Protein AF-A0A7X7V023-F1 (afdb_monomer)

Radius of gyration: 26.16 Å; Cα contacts (8 Å, |Δi|>4): 302; chains: 1; bounding box: 68×62×58 Å

Nearest PDB structures (foldseek):
  2jiq-assembly1_A  TM=9.765E-01  e=1.686E-24  Desulfovibrio desulfuricans
  2jip-assembly1_A  TM=9.751E-01  e=2.202E-23  Desulfovibrio desulfuricans
  2nya-assembly2_F  TM=9.799E-01  e=3.326E-21  Escherichia coli K-12
  7bkb-assembly1_D  TM=9.538E-01  e=4.114E-17  Methanospirillum hungatei JF-1
  7qv7-assembly1_S  TM=9.489E-01  e=1.617E-15  Thermoanaerobacter kivui

pLDDT: mean 91.08, std 13.14, range [42.41, 98.5]

Mean predicted aligned error: 8.9 Å

Solvent-accessible surface area (backbone atoms only — not comparable to full-atom values): 15138 Å² total; per-residue (Å²): 133,86,81,49,75,68,56,52,52,52,51,52,53,52,44,54,55,30,55,76,71,76,41,80,58,88,80,61,66,64,90,73,45,71,72,79,60,83,70,54,50,74,42,83,48,65,48,91,74,57,92,80,58,37,33,25,29,45,25,33,37,91,93,35,77,67,42,56,46,38,25,60,86,27,88,82,33,56,30,54,68,47,76,70,55,63,47,51,56,56,67,82,69,42,92,86,62,86,87,68,50,67,46,77,55,97,91,39,81,41,81,49,52,68,68,57,53,51,51,52,52,52,51,52,51,51,54,43,33,75,74,61,36,42,75,72,48,72,46,79,51,52,81,82,55,54,72,67,57,53,50,51,51,45,46,47,38,48,67,68,58,60,19,80,50,64,52,37,59,43,63,83,67,47,44,67,55,45,52,50,29,36,74,73,70,72,43,67,77,80,95,73,58,81,69,51,61,81,71,55,55,66,44,82,44,70,69,64,51,34,48,78,72,35,40,64,60,35,48,52,52,52,50,42,39,70,77,34,76,83,39,44,28,37,34,38,32,71,64,93,50,80,45,55,83,73,45,78,42,78,47,68,49,133

Structure (mmCIF, N/CA/C/O backbone):
data_AF-A0A7X7V023-F1
#
_entry.id   AF-A0A7X7V023-F1
#
loop_
_atom_site.group_PDB
_atom_site.id
_atom_site.type_symbol
_atom_site.label_atom_id
_atom_site.label_alt_id
_atom_site.label_comp_id
_atom_site.label_asym_id
_atom_site.label_entity_id
_atom_site.label_seq_id
_atom_site.pdbx_PDB_ins_code
_atom_site.Cartn_x
_atom_site.Cartn_y
_atom_site.Cartn_z
_atom_site.occupancy
_atom_site.B_iso_or_equiv
_atom_site.auth_seq_id
_atom_site.auth_comp_id
_atom_site.auth_asym_id
_atom_site.auth_atom_id
_atom_site.pdbx_PDB_model_num
ATOM 1 N N . MET A 1 1 ? 30.221 29.868 7.051 1.00 45.72 1 MET A N 1
ATOM 2 C CA . MET A 1 1 ? 30.694 31.024 6.256 1.00 45.72 1 MET A CA 1
ATOM 3 C C . MET A 1 1 ? 29.694 31.267 5.140 1.00 45.72 1 MET A C 1
ATOM 5 O O . MET A 1 1 ? 29.391 30.325 4.418 1.00 45.72 1 MET A O 1
ATOM 9 N N . SER A 1 2 ? 29.119 32.465 5.033 1.00 49.47 2 SER A N 1
ATOM 10 C CA . SER A 1 2 ? 28.199 32.799 3.938 1.00 49.47 2 SER A CA 1
ATOM 11 C C . SER A 1 2 ? 28.990 33.026 2.648 1.00 49.47 2 SER A C 1
ATOM 13 O O . SER A 1 2 ? 29.832 33.919 2.600 1.00 49.47 2 SER A O 1
ATOM 15 N N . LEU A 1 3 ? 28.724 32.231 1.612 1.00 70.38 3 LEU A N 1
ATOM 16 C CA . LEU A 1 3 ? 29.272 32.450 0.272 1.00 70.38 3 LEU A CA 1
ATOM 17 C C . LEU A 1 3 ? 28.721 33.758 -0.305 1.00 70.38 3 LEU A C 1
ATOM 19 O O . LEU A 1 3 ? 27.504 33.943 -0.364 1.00 70.38 3 LEU A O 1
ATOM 23 N N . SER A 1 4 ? 29.599 34.666 -0.739 1.00 81.56 4 SER A N 1
ATOM 24 C CA . SER A 1 4 ? 29.153 35.867 -1.444 1.00 81.56 4 SER A CA 1
ATOM 25 C C . SER A 1 4 ? 28.711 35.511 -2.871 1.00 81.56 4 SER A C 1
ATOM 27 O O . SER A 1 4 ? 29.188 34.545 -3.472 1.00 81.56 4 SER A O 1
ATOM 29 N N . ARG A 1 5 ? 27.824 36.321 -3.467 1.00 74.69 5 ARG A N 1
ATOM 30 C CA . ARG A 1 5 ? 27.418 36.161 -4.880 1.00 74.69 5 ARG A CA 1
ATOM 31 C C . ARG A 1 5 ? 28.622 36.159 -5.831 1.00 74.69 5 ARG A C 1
ATOM 33 O O . ARG A 1 5 ? 28.612 35.462 -6.840 1.00 74.69 5 ARG A O 1
ATOM 40 N N . ARG A 1 6 ? 29.671 36.913 -5.492 1.00 77.00 6 ARG A N 1
ATOM 41 C CA . ARG A 1 6 ? 30.909 36.996 -6.274 1.00 77.00 6 ARG A CA 1
ATOM 42 C C . ARG A 1 6 ? 31.702 35.691 -6.220 1.00 77.00 6 ARG A C 1
ATOM 44 O O . ARG A 1 6 ? 32.227 35.268 -7.246 1.00 77.00 6 ARG A O 1
ATOM 51 N N . ASP A 1 7 ? 31.746 35.042 -5.061 1.00 74.12 7 ASP A N 1
ATOM 52 C CA . ASP A 1 7 ? 32.435 33.758 -4.890 1.00 74.12 7 ASP A CA 1
ATOM 53 C C . ASP A 1 7 ? 31.700 32.638 -5.631 1.00 74.12 7 ASP A C 1
ATOM 55 O O . ASP A 1 7 ? 32.330 31.822 -6.300 1.00 74.12 7 ASP A O 1
ATOM 59 N N . PHE A 1 8 ? 30.362 32.662 -5.607 1.00 73.56 8 PHE A N 1
ATOM 60 C CA . PHE A 1 8 ? 29.527 31.726 -6.362 1.00 73.56 8 PHE A CA 1
ATOM 61 C C . PHE A 1 8 ? 29.739 31.840 -7.879 1.00 73.56 8 PHE A C 1
ATOM 63 O O . PHE A 1 8 ? 29.912 30.828 -8.560 1.00 73.56 8 PHE A O 1
ATOM 70 N N . LEU A 1 9 ? 29.761 33.065 -8.416 1.00 77.56 9 LEU A N 1
ATOM 71 C CA . LEU A 1 9 ? 29.971 33.293 -9.849 1.00 77.56 9 LEU A CA 1
ATOM 72 C C . LEU A 1 9 ? 31.374 32.865 -10.295 1.00 77.56 9 LEU A C 1
ATOM 74 O O . LEU A 1 9 ? 31.511 32.207 -11.325 1.00 77.56 9 LEU A O 1
ATOM 78 N N . LYS A 1 10 ? 32.407 33.162 -9.496 1.00 73.19 10 LYS A N 1
ATOM 79 C CA . LYS A 1 10 ? 33.780 32.709 -9.766 1.00 73.19 10 LYS A CA 1
ATOM 80 C C . LYS A 1 10 ? 33.887 31.184 -9.756 1.00 73.19 10 LYS A C 1
ATOM 82 O O . LYS A 1 10 ? 34.451 30.614 -10.684 1.00 73.19 10 LYS A O 1
ATOM 87 N N . ALA A 1 11 ? 33.313 30.528 -8.747 1.00 68.88 11 ALA A N 1
ATOM 88 C CA . ALA A 1 11 ? 33.326 29.071 -8.631 1.00 68.88 11 ALA A CA 1
ATOM 89 C C . ALA A 1 11 ? 32.561 28.389 -9.778 1.00 68.88 11 ALA A C 1
ATOM 91 O O . ALA A 1 11 ? 33.018 27.377 -10.310 1.00 68.88 11 ALA A O 1
ATOM 92 N N . SER A 1 12 ? 31.435 28.969 -10.203 1.00 71.94 12 SER A N 1
ATOM 93 C CA . SER A 1 12 ? 30.640 28.465 -11.330 1.00 71.94 12 SER A CA 1
ATOM 94 C C . SER A 1 12 ? 31.395 28.583 -12.657 1.00 71.94 12 SER A C 1
ATOM 96 O O . SER A 1 12 ? 31.433 27.622 -13.422 1.00 71.94 12 SER A O 1
ATOM 98 N N . ALA A 1 13 ? 32.056 29.719 -12.903 1.00 76.19 13 ALA A N 1
ATOM 99 C CA . ALA A 1 13 ? 32.862 29.929 -14.105 1.00 76.19 13 ALA A CA 1
ATOM 100 C C . ALA A 1 13 ? 34.077 28.984 -14.166 1.00 76.19 13 ALA A C 1
ATOM 102 O O . ALA A 1 13 ? 34.325 28.363 -15.198 1.00 76.19 13 ALA A O 1
ATOM 103 N N . LEU A 1 14 ? 34.787 28.811 -13.045 1.00 70.81 14 LEU A N 1
ATOM 104 C CA . LEU A 1 14 ? 35.905 27.866 -12.921 1.00 70.81 14 LEU A CA 1
ATOM 105 C C . LEU A 1 14 ? 35.467 26.415 -13.148 1.00 70.81 14 LEU A C 1
ATOM 107 O O . LEU A 1 14 ? 36.157 25.663 -13.832 1.00 70.81 14 LEU A O 1
ATOM 111 N N . THR A 1 15 ? 34.307 26.030 -12.614 1.00 68.75 15 THR A N 1
ATOM 112 C CA . THR A 1 15 ? 33.750 24.682 -12.796 1.00 68.75 15 THR A CA 1
ATOM 113 C C . THR A 1 15 ? 33.391 24.432 -14.259 1.00 68.75 15 THR A C 1
ATOM 115 O O . THR A 1 15 ? 33.778 23.405 -14.813 1.00 68.75 15 THR A O 1
ATOM 118 N N . ALA A 1 16 ? 32.704 25.374 -14.913 1.00 70.69 16 ALA A N 1
ATOM 119 C CA . ALA A 1 16 ? 32.348 25.256 -16.326 1.00 70.69 16 ALA A CA 1
ATOM 120 C C . ALA A 1 16 ? 33.593 25.126 -17.223 1.00 70.69 16 ALA A C 1
ATOM 122 O O . ALA A 1 16 ? 33.636 24.249 -18.085 1.00 70.69 16 ALA A O 1
ATOM 123 N N . ALA A 1 17 ? 34.628 25.932 -16.965 1.00 72.38 17 ALA A N 1
ATOM 124 C CA . ALA A 1 17 ? 35.890 25.874 -17.698 1.00 72.38 17 ALA A CA 1
ATOM 125 C C . ALA A 1 17 ? 36.632 24.542 -17.493 1.00 72.38 17 ALA A C 1
ATOM 127 O O . ALA A 1 17 ? 37.059 23.934 -18.470 1.00 72.38 17 ALA A O 1
ATOM 128 N N . ALA A 1 18 ? 36.736 24.049 -16.252 1.00 66.56 18 ALA A N 1
ATOM 129 C CA . ALA A 1 18 ? 37.395 22.776 -15.943 1.00 66.56 18 ALA A CA 1
ATOM 130 C C . ALA A 1 18 ? 36.681 21.573 -16.588 1.00 66.56 18 ALA A C 1
ATOM 132 O O . ALA A 1 18 ? 37.324 20.686 -17.149 1.00 66.56 18 ALA A O 1
ATOM 133 N N . THR A 1 19 ? 35.343 21.589 -16.589 1.00 67.56 19 THR A N 1
ATOM 134 C CA . THR A 1 19 ? 34.529 20.528 -17.204 1.00 67.56 19 THR A CA 1
ATOM 135 C C . THR A 1 19 ? 34.708 20.492 -18.725 1.00 67.56 19 THR A C 1
ATOM 137 O O . THR A 1 19 ? 34.777 19.413 -19.307 1.00 67.56 19 THR A O 1
ATOM 140 N N . ALA A 1 20 ? 34.841 21.657 -19.370 1.00 70.69 20 ALA A N 1
ATOM 141 C CA . ALA A 1 20 ? 35.048 21.758 -20.815 1.00 70.69 20 ALA A CA 1
ATOM 142 C C . ALA A 1 20 ? 36.401 21.187 -21.285 1.00 70.69 20 ALA A C 1
ATOM 144 O O . ALA A 1 20 ? 36.512 20.765 -22.432 1.00 70.69 20 ALA A O 1
ATOM 145 N N . ILE A 1 21 ? 37.408 21.135 -20.404 1.00 74.00 21 ILE A N 1
ATOM 146 C CA . ILE A 1 21 ? 38.744 20.580 -20.692 1.00 74.00 21 ILE A CA 1
ATOM 147 C C . ILE A 1 21 ? 38.967 19.186 -20.080 1.00 74.00 21 ILE A C 1
ATOM 149 O O . ILE A 1 21 ? 40.098 18.713 -20.013 1.00 74.00 21 ILE A O 1
ATOM 153 N N . GLY A 1 22 ? 37.901 18.518 -19.619 1.00 57.31 22 GLY A N 1
ATOM 154 C CA . GLY A 1 22 ? 37.963 17.143 -19.108 1.00 57.31 22 GLY A CA 1
ATOM 155 C C . GLY A 1 22 ? 38.626 16.988 -17.734 1.00 57.31 22 GLY A C 1
ATOM 156 O O . GLY A 1 22 ? 38.908 15.868 -17.314 1.00 57.31 22 GLY A O 1
ATOM 157 N N . VAL A 1 23 ? 38.858 18.089 -17.014 1.00 64.31 23 VAL A N 1
ATOM 158 C CA . VAL A 1 23 ? 39.454 18.080 -15.673 1.00 64.31 23 VAL A CA 1
AT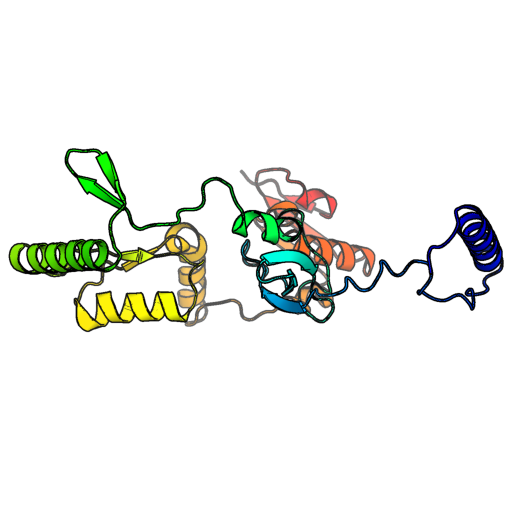OM 159 C C . VAL A 1 23 ? 38.335 18.128 -14.634 1.00 64.31 23 VAL A C 1
ATOM 161 O O . VAL A 1 23 ? 37.555 19.081 -14.585 1.00 64.31 23 VAL A O 1
ATOM 164 N N . GLN A 1 24 ? 38.251 17.116 -13.765 1.00 55.91 24 GLN A N 1
ATOM 165 C CA . GLN A 1 24 ? 37.346 17.188 -12.616 1.00 55.91 24 GLN A CA 1
ATOM 166 C C . GLN A 1 24 ? 37.809 18.306 -11.666 1.00 55.91 24 GLN A C 1
ATOM 168 O O . GLN A 1 24 ? 38.970 18.302 -11.250 1.00 55.91 24 GLN A O 1
ATOM 173 N N . PRO A 1 25 ? 36.941 19.262 -11.286 1.00 54.44 25 PRO A N 1
ATOM 174 C CA . PRO A 1 25 ? 37.340 20.320 -10.374 1.00 54.44 25 PRO A CA 1
ATOM 175 C C . PRO A 1 25 ? 37.703 19.732 -9.003 1.00 54.44 25 PRO A C 1
ATOM 177 O O . PRO A 1 25 ? 36.884 19.064 -8.372 1.00 54.44 25 PRO A O 1
ATOM 180 N N . LEU A 1 26 ? 38.899 20.059 -8.502 1.00 49.53 26 LEU A N 1
ATOM 181 C CA . LEU A 1 26 ? 39.356 19.754 -7.133 1.00 49.53 26 LEU A CA 1
ATOM 182 C C . LEU A 1 26 ? 38.462 20.382 -6.042 1.00 49.53 26 LEU A C 1
ATOM 184 O O . LEU A 1 26 ? 38.482 19.948 -4.892 1.00 49.53 26 LEU A O 1
ATOM 188 N N . PHE A 1 27 ? 37.620 21.358 -6.400 1.00 50.16 27 PHE A N 1
ATOM 189 C CA . PHE A 1 27 ? 36.554 21.894 -5.549 1.00 50.16 27 PHE A CA 1
ATOM 190 C C . PHE A 1 27 ? 35.323 20.978 -5.583 1.00 50.16 27 PHE A C 1
ATOM 192 O O . PHE A 1 27 ? 34.227 21.355 -5.998 1.00 50.16 27 PHE A O 1
ATOM 199 N N . GLY A 1 28 ? 35.533 19.735 -5.153 1.00 42.41 28 GLY A N 1
ATOM 200 C CA . GLY A 1 28 ? 34.503 18.718 -5.040 1.00 42.41 28 GLY A CA 1
ATOM 201 C C . GLY A 1 28 ? 33.412 19.114 -4.045 1.00 42.41 28 GLY A C 1
ATOM 202 O O . GLY A 1 28 ? 33.703 19.573 -2.942 1.00 42.41 28 GLY A O 1
ATOM 203 N N . SER A 1 29 ? 32.164 18.906 -4.474 1.00 45.88 29 SER A N 1
ATOM 204 C CA . SER A 1 29 ? 30.926 18.650 -3.711 1.00 45.88 29 SER A CA 1
ATOM 205 C C . SER A 1 29 ? 30.477 19.605 -2.592 1.00 45.88 29 SER A C 1
ATOM 207 O O . SER A 1 29 ? 29.274 19.718 -2.392 1.00 45.88 29 SER A O 1
ATOM 209 N N . LYS A 1 30 ? 31.351 20.327 -1.882 1.00 44.28 30 LYS A N 1
ATOM 210 C CA . LYS A 1 30 ? 30.998 21.147 -0.707 1.00 44.28 30 LYS A CA 1
ATOM 211 C C . LYS A 1 30 ? 30.361 22.497 -1.045 1.00 44.28 30 LYS A C 1
ATOM 213 O O . LYS A 1 30 ? 29.555 22.979 -0.261 1.00 44.28 30 LYS A O 1
ATOM 218 N N . LEU A 1 31 ? 30.675 23.092 -2.199 1.00 44.59 31 LEU A N 1
ATOM 219 C CA . LEU A 1 31 ? 30.069 24.359 -2.657 1.00 44.59 31 LEU A CA 1
ATOM 220 C C . LEU A 1 31 ? 28.601 24.201 -3.085 1.00 44.59 31 LEU A C 1
ATOM 222 O O . LEU A 1 31 ? 27.828 25.151 -2.998 1.00 44.59 31 LEU A O 1
ATOM 226 N N . PHE A 1 32 ? 28.226 22.994 -3.516 1.00 45.62 32 PHE A N 1
ATOM 227 C CA . PHE A 1 32 ? 26.866 22.624 -3.921 1.00 45.62 32 PHE A CA 1
ATOM 228 C C . PHE A 1 32 ? 26.204 21.641 -2.953 1.00 45.62 32 PHE A C 1
ATOM 230 O O . PHE A 1 32 ? 25.051 21.257 -3.153 1.00 45.62 32 PHE A O 1
ATOM 237 N N . ALA A 1 33 ? 26.909 21.234 -1.895 1.00 46.31 33 ALA A N 1
ATOM 238 C CA . ALA A 1 33 ? 26.288 20.558 -0.778 1.00 46.31 33 ALA A CA 1
ATOM 239 C C . ALA A 1 33 ? 25.339 21.572 -0.149 1.00 46.31 33 ALA A C 1
ATOM 241 O O . ALA A 1 33 ? 25.769 22.503 0.533 1.00 46.31 33 ALA A O 1
ATOM 242 N N . ALA A 1 34 ? 24.039 21.397 -0.402 1.00 47.62 34 ALA A N 1
ATOM 243 C CA . ALA A 1 34 ? 23.021 21.987 0.449 1.00 47.62 34 ALA A CA 1
ATOM 244 C C . ALA A 1 34 ? 23.484 21.762 1.896 1.00 47.62 34 ALA A C 1
ATOM 246 O O . ALA A 1 34 ? 23.895 20.632 2.197 1.00 47.62 34 ALA A O 1
ATOM 247 N N . PRO A 1 35 ? 23.508 22.807 2.745 1.00 49.75 35 PRO A N 1
ATOM 248 C CA . PRO A 1 35 ? 24.025 22.680 4.096 1.00 49.75 35 PRO A CA 1
ATOM 249 C C . PRO A 1 35 ? 23.412 21.430 4.712 1.00 49.75 35 PRO A C 1
ATOM 251 O O . PRO A 1 35 ? 22.194 21.235 4.609 1.00 49.75 35 PRO A O 1
ATOM 254 N N . LEU A 1 36 ? 24.268 20.554 5.257 1.00 53.75 36 LEU A N 1
ATOM 255 C CA . LEU A 1 36 ? 23.835 19.469 6.131 1.00 53.75 36 LEU A CA 1
ATOM 256 C C . LEU A 1 36 ? 22.804 20.101 7.057 1.00 53.75 36 LEU A C 1
ATOM 258 O O . LEU A 1 36 ? 23.094 21.090 7.720 1.00 53.75 36 LEU A O 1
ATOM 262 N N . GLN A 1 37 ? 21.551 19.675 6.918 1.00 66.88 37 GLN A N 1
ATOM 263 C CA . GLN A 1 37 ? 20.434 20.411 7.489 1.00 66.88 37 GLN A CA 1
ATOM 264 C C . GLN A 1 37 ? 20.511 20.233 9.000 1.00 66.88 37 GLN A C 1
ATOM 266 O O . GLN A 1 37 ? 20.032 19.230 9.526 1.00 66.88 37 GLN A O 1
ATOM 271 N N . ASP A 1 38 ? 21.164 21.179 9.675 1.00 75.31 38 ASP A N 1
ATOM 272 C CA . ASP A 1 38 ? 21.464 21.077 11.096 1.00 75.31 38 ASP A CA 1
ATOM 273 C C . ASP A 1 38 ? 20.184 20.781 11.886 1.00 75.31 38 ASP A C 1
ATOM 275 O O . ASP A 1 38 ? 19.131 21.416 11.698 1.00 75.31 38 ASP A O 1
ATOM 279 N N . GLY A 1 39 ? 20.266 19.759 12.738 1.00 86.69 39 GLY A N 1
ATOM 280 C CA . GLY A 1 39 ? 19.154 19.275 13.555 1.00 86.69 39 GLY A CA 1
ATOM 281 C C . GLY A 1 39 ? 18.114 18.411 12.829 1.00 86.69 39 GLY A C 1
ATOM 282 O O . GLY A 1 39 ? 17.017 18.251 13.364 1.00 86.69 39 GLY A O 1
ATOM 283 N N . VAL A 1 40 ? 18.402 17.880 11.632 1.00 93.88 40 VAL A N 1
ATOM 284 C CA . VAL A 1 40 ? 17.558 16.868 10.968 1.00 93.88 40 VAL A CA 1
ATOM 285 C C . VAL A 1 40 ? 18.119 15.462 11.194 1.00 93.88 40 VAL A C 1
ATOM 287 O O . VAL A 1 40 ? 19.210 15.141 10.724 1.00 93.88 40 VAL A O 1
ATOM 290 N N . THR A 1 41 ? 17.326 14.588 11.813 1.00 95.19 41 THR A N 1
ATOM 291 C CA . THR A 1 41 ? 17.610 13.148 11.908 1.00 95.19 41 THR A CA 1
ATOM 292 C C . THR A 1 41 ? 16.857 12.403 10.809 1.00 95.19 41 THR A C 1
ATOM 294 O O . THR A 1 41 ? 15.658 12.611 10.626 1.00 95.19 41 THR A O 1
ATOM 297 N N . TRP A 1 42 ? 17.545 11.550 10.048 1.00 94.75 42 TRP A N 1
ATOM 298 C CA . TRP A 1 42 ? 16.954 10.792 8.940 1.00 94.75 42 TRP A CA 1
ATOM 299 C C . TRP A 1 42 ? 16.667 9.350 9.351 1.00 94.75 42 TRP A C 1
ATOM 301 O O . TRP A 1 42 ? 17.580 8.621 9.727 1.00 94.75 42 TRP A O 1
ATOM 311 N N . HIS A 1 43 ? 15.416 8.923 9.206 1.00 95.44 43 HIS A N 1
ATOM 312 C CA . HIS A 1 43 ? 14.961 7.578 9.549 1.00 95.44 43 HIS A CA 1
ATOM 313 C C . HIS A 1 43 ? 14.566 6.808 8.293 1.00 95.44 43 HIS A C 1
ATOM 315 O O . HIS A 1 43 ? 13.841 7.333 7.445 1.00 95.44 43 HIS A O 1
ATOM 321 N N . LYS A 1 44 ? 15.022 5.559 8.183 1.00 96.62 44 LYS A N 1
ATOM 322 C CA . LYS A 1 44 ? 14.615 4.656 7.104 1.00 96.62 44 LYS A CA 1
ATOM 323 C C . LYS A 1 44 ? 13.184 4.175 7.343 1.00 96.62 44 LYS A C 1
ATOM 325 O O . LYS A 1 44 ? 12.831 3.807 8.459 1.00 96.62 44 LYS A O 1
ATOM 330 N N . THR A 1 45 ? 12.364 4.187 6.300 1.00 94.62 45 THR A N 1
ATOM 331 C CA . THR A 1 45 ? 11.006 3.630 6.307 1.00 94.62 45 THR A CA 1
ATOM 332 C C . THR A 1 45 ? 10.572 3.275 4.877 1.00 94.62 45 THR A C 1
ATOM 334 O O . THR A 1 45 ? 11.368 3.362 3.938 1.00 94.62 45 THR A O 1
ATOM 337 N N . VAL A 1 46 ? 9.325 2.846 4.697 1.00 95.44 46 VAL A N 1
ATOM 338 C CA . VAL A 1 46 ? 8.762 2.414 3.410 1.00 95.44 46 VAL A CA 1
ATOM 339 C C . VAL A 1 46 ? 7.721 3.424 2.927 1.00 95.44 46 VAL A C 1
ATOM 341 O O . VAL A 1 46 ? 6.995 4.037 3.710 1.00 95.44 46 VAL A O 1
ATOM 344 N N . CYS A 1 47 ? 7.653 3.631 1.612 1.00 96.75 47 CYS A N 1
ATOM 345 C CA . CYS A 1 47 ? 6.641 4.470 0.980 1.00 96.75 47 CYS A CA 1
ATOM 346 C C . CYS A 1 47 ? 5.220 3.988 1.324 1.00 96.75 47 CYS A C 1
ATOM 348 O O . CYS A 1 47 ? 4.880 2.829 1.111 1.00 96.75 47 CYS A O 1
ATOM 350 N N . ARG A 1 48 ? 4.350 4.898 1.780 1.00 95.81 48 ARG A N 1
ATOM 351 C CA . ARG A 1 48 ? 3.005 4.563 2.290 1.00 95.81 48 ARG A CA 1
ATOM 352 C C . ARG A 1 48 ? 1.914 4.394 1.212 1.00 95.81 48 ARG A C 1
ATOM 354 O O . ARG A 1 48 ? 0.729 4.408 1.544 1.00 95.81 48 ARG A O 1
ATOM 361 N N . PHE A 1 49 ? 2.294 4.280 -0.063 1.00 96.19 49 PHE A N 1
ATOM 362 C CA . PHE A 1 49 ? 1.365 4.275 -1.203 1.00 96.19 49 PHE A CA 1
ATOM 363 C C . PHE A 1 49 ? 1.178 2.892 -1.852 1.00 96.19 49 PHE A C 1
ATOM 365 O O . PHE A 1 49 ? 0.462 2.059 -1.315 1.00 96.19 49 PHE A O 1
ATOM 372 N N . CYS A 1 50 ? 1.720 2.685 -3.055 1.00 97.25 50 CYS A N 1
ATOM 373 C CA . CYS A 1 50 ? 1.478 1.506 -3.892 1.00 97.25 50 CYS A CA 1
ATOM 374 C C . CYS A 1 50 ? 2.360 0.309 -3.503 1.00 97.25 50 CYS A C 1
ATOM 376 O O . CYS A 1 50 ? 3.383 0.484 -2.840 1.00 97.25 50 CYS A O 1
ATOM 378 N N . GLY A 1 51 ? 2.045 -0.865 -4.056 1.00 96.94 51 GLY A N 1
ATOM 379 C CA . GLY A 1 51 ? 2.742 -2.133 -3.798 1.00 96.94 51 GLY A CA 1
ATOM 380 C C . GLY A 1 51 ? 4.198 -2.236 -4.276 1.00 96.94 51 GLY A C 1
ATOM 381 O O . GLY A 1 51 ? 4.818 -3.270 -4.072 1.00 96.94 51 GLY A O 1
ATOM 382 N N . VAL A 1 52 ? 4.785 -1.187 -4.872 1.00 97.69 52 VAL A N 1
ATOM 383 C CA . VAL A 1 52 ? 6.218 -1.205 -5.239 1.00 97.69 52 VAL A CA 1
ATOM 384 C C . VAL A 1 52 ? 7.116 -1.339 -4.007 1.00 97.69 52 VAL A C 1
ATOM 386 O O . VAL A 1 52 ? 8.163 -1.967 -4.087 1.00 97.69 52 VAL A O 1
ATOM 389 N N . GLY A 1 53 ? 6.731 -0.736 -2.876 1.00 96.75 53 GLY A N 1
ATOM 390 C CA . GLY A 1 53 ? 7.511 -0.840 -1.638 1.00 96.75 53 GLY A CA 1
ATOM 391 C C . GLY A 1 53 ? 8.813 -0.029 -1.632 1.00 96.75 53 GLY A C 1
ATOM 392 O O . GLY A 1 53 ? 9.784 -0.434 -1.003 1.00 96.75 53 GLY A O 1
ATOM 393 N N . CYS A 1 54 ? 8.862 1.121 -2.319 1.00 98.06 54 CYS A N 1
ATOM 394 C CA . CYS A 1 54 ? 10.060 1.969 -2.356 1.00 98.06 54 CYS A CA 1
ATOM 395 C C . CYS A 1 54 ? 10.578 2.316 -0.949 1.00 98.06 54 CYS A C 1
ATOM 397 O O . CYS A 1 54 ? 9.807 2.790 -0.105 1.00 98.06 54 CYS A O 1
ATOM 399 N N . GLY A 1 55 ? 11.890 2.192 -0.741 1.00 97.81 55 GLY A N 1
ATOM 400 C CA . GLY A 1 55 ? 12.565 2.680 0.457 1.00 97.81 55 GLY A CA 1
ATOM 401 C C . GLY A 1 55 ? 12.655 4.205 0.466 1.00 97.81 55 GLY A C 1
ATOM 402 O O . GLY A 1 55 ? 13.009 4.843 -0.535 1.00 97.81 55 GLY A O 1
ATOM 403 N N . VAL A 1 56 ? 12.339 4.805 1.609 1.00 97.19 56 VAL A N 1
ATOM 404 C CA . VAL A 1 56 ? 12.378 6.254 1.822 1.00 97.19 56 V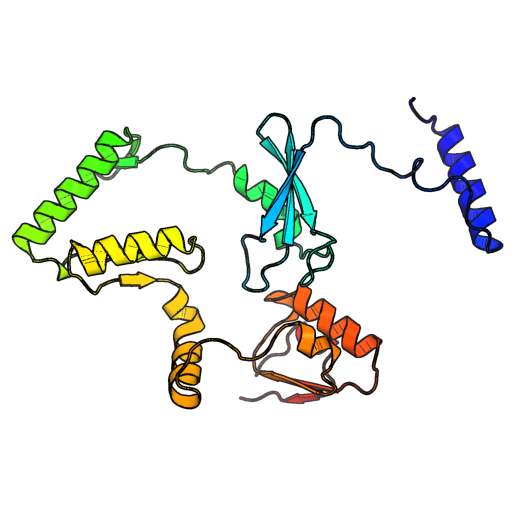AL A CA 1
ATOM 405 C C . VAL A 1 56 ? 13.129 6.597 3.103 1.00 97.19 56 VAL A C 1
ATOM 407 O O . VAL A 1 56 ? 13.166 5.827 4.059 1.00 97.19 56 VAL A O 1
ATOM 410 N N . MET A 1 57 ? 13.692 7.799 3.132 1.00 96.94 57 MET A N 1
ATOM 411 C CA . MET A 1 57 ? 14.271 8.407 4.322 1.00 96.94 57 MET A CA 1
ATOM 412 C C . MET A 1 57 ? 13.385 9.578 4.748 1.00 96.94 57 MET A C 1
ATOM 414 O O . MET A 1 57 ? 13.267 10.564 4.014 1.00 96.94 57 MET A O 1
ATOM 418 N N . LEU A 1 58 ? 12.777 9.480 5.931 1.00 95.25 58 LEU A N 1
ATOM 419 C CA . LEU A 1 58 ? 12.010 10.554 6.557 1.00 95.25 58 LEU A CA 1
ATOM 420 C C . LEU A 1 58 ? 12.938 11.390 7.441 1.00 95.25 58 LEU A C 1
ATOM 422 O O . LEU A 1 58 ? 13.481 10.895 8.426 1.00 95.25 58 LEU A O 1
ATOM 426 N N . GLY A 1 59 ? 13.118 12.658 7.090 1.00 94.50 59 GLY A N 1
ATOM 427 C CA . GLY A 1 59 ? 13.831 13.624 7.917 1.00 94.50 59 GLY A CA 1
ATOM 428 C C . GLY A 1 59 ? 12.909 14.173 8.999 1.00 94.50 59 GLY A C 1
ATOM 429 O O . GLY A 1 59 ? 11.805 14.624 8.689 1.00 94.50 59 GLY A O 1
ATOM 430 N N . VAL A 1 60 ? 13.362 14.172 10.248 1.00 94.00 60 VAL A N 1
ATOM 431 C CA . VAL A 1 60 ? 12.651 14.710 11.413 1.00 94.00 60 VAL A CA 1
ATOM 432 C C . VAL A 1 60 ? 13.491 15.817 12.039 1.00 94.00 60 VAL A C 1
ATOM 434 O O . VAL A 1 60 ? 14.679 15.630 12.283 1.00 94.00 60 VAL A O 1
ATOM 437 N N . LYS A 1 61 ? 12.876 16.971 12.312 1.00 93.50 61 LYS A N 1
ATOM 438 C CA . LYS A 1 61 ? 13.510 18.116 12.981 1.00 93.50 61 LYS A CA 1
ATOM 439 C C . LYS A 1 61 ? 12.593 18.646 14.071 1.00 93.50 61 LYS A C 1
ATOM 441 O O . LYS A 1 61 ? 11.426 18.927 13.804 1.00 93.50 61 LYS A O 1
ATOM 446 N N . GLY A 1 62 ? 13.101 18.747 15.300 1.00 91.31 62 GLY A N 1
ATOM 447 C CA . GLY A 1 62 ? 12.301 19.177 16.456 1.00 91.31 62 GLY A CA 1
ATOM 448 C C . GLY A 1 62 ? 11.032 18.335 16.654 1.00 91.31 62 GLY A C 1
ATOM 449 O O . GLY A 1 62 ? 9.958 18.884 16.885 1.00 91.31 62 GLY A O 1
ATOM 450 N N . GLY A 1 63 ? 11.130 17.016 16.446 1.00 90.00 63 GLY A N 1
ATOM 451 C CA . GLY A 1 63 ? 10.004 16.080 16.559 1.00 90.00 63 GLY A CA 1
ATOM 452 C C . GLY A 1 63 ? 8.961 16.158 15.435 1.00 90.00 6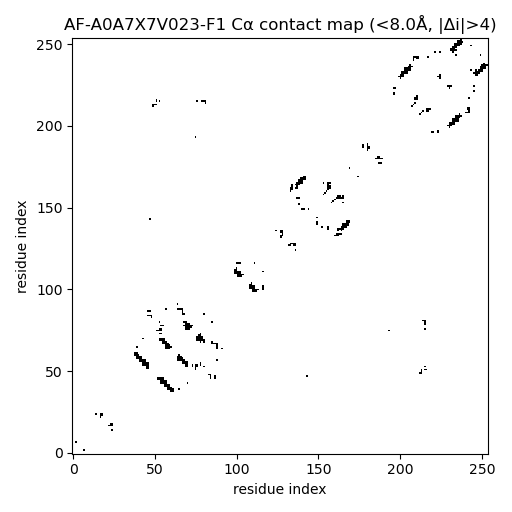3 GLY A C 1
ATOM 453 O O . GLY A 1 63 ? 7.945 15.471 15.505 1.00 90.00 63 GLY A O 1
ATOM 454 N N . LYS A 1 64 ? 9.178 16.971 14.392 1.00 90.31 64 LYS A N 1
ATOM 455 C CA . LYS A 1 64 ? 8.236 17.137 13.275 1.00 90.31 64 LYS A CA 1
ATOM 456 C C . LYS A 1 64 ? 8.816 16.611 11.959 1.00 90.31 64 LYS A C 1
ATOM 458 O O . LYS A 1 64 ? 10.018 16.768 11.729 1.00 90.31 64 LYS A O 1
ATOM 463 N N . PRO A 1 65 ? 7.983 16.039 11.067 1.00 90.94 65 PRO A N 1
ATOM 464 C CA . PRO A 1 65 ? 8.396 15.713 9.706 1.00 90.94 65 PRO A CA 1
ATOM 465 C C . PRO A 1 65 ? 8.948 16.954 9.000 1.00 90.94 65 PRO A C 1
ATOM 467 O O . PRO A 1 65 ? 8.250 17.954 8.850 1.00 90.94 65 PRO A O 1
ATOM 470 N N . PHE A 1 66 ? 10.202 16.881 8.569 1.00 90.75 66 PHE A N 1
ATOM 471 C CA . PHE A 1 66 ? 10.908 17.963 7.892 1.00 90.75 66 PHE A CA 1
ATOM 472 C C . PHE A 1 66 ? 10.905 17.759 6.376 1.00 90.75 66 PHE A C 1
ATOM 474 O O . PHE A 1 66 ? 10.497 18.635 5.617 1.00 90.75 66 PHE A O 1
ATOM 481 N N . GLY A 1 67 ? 11.305 16.574 5.921 1.00 91.75 67 GLY A N 1
ATOM 482 C CA . GLY A 1 67 ? 11.461 16.289 4.501 1.00 91.75 67 GLY A CA 1
ATOM 483 C C . GLY A 1 67 ? 11.472 14.800 4.212 1.00 91.75 67 GLY A C 1
ATOM 484 O O . GLY A 1 67 ? 11.552 13.979 5.124 1.00 91.75 67 GLY A O 1
ATOM 485 N N . ILE A 1 68 ? 11.392 14.457 2.932 1.00 94.62 68 ILE A N 1
ATOM 486 C CA . ILE A 1 68 ? 11.508 13.080 2.473 1.00 94.62 68 ILE A CA 1
ATOM 487 C C . ILE A 1 68 ? 12.442 12.997 1.272 1.00 94.62 68 ILE A C 1
ATOM 489 O O . ILE A 1 68 ? 12.474 13.896 0.433 1.00 94.62 68 ILE A O 1
ATOM 493 N N . LYS A 1 69 ? 13.210 11.914 1.199 1.00 94.69 69 LYS A N 1
ATOM 494 C CA . LYS A 1 69 ? 14.021 11.542 0.034 1.00 94.69 69 LYS A CA 1
ATOM 495 C C . LYS A 1 69 ? 13.978 10.029 -0.152 1.00 94.69 69 LYS A C 1
ATOM 497 O O . LYS A 1 69 ? 13.627 9.310 0.783 1.00 94.69 69 LYS A O 1
ATOM 502 N N . GLY A 1 70 ? 14.317 9.539 -1.339 1.00 96.44 70 GLY A N 1
ATOM 503 C CA . GLY A 1 70 ? 14.460 8.100 -1.545 1.00 96.44 70 GLY A CA 1
ATOM 504 C C . GLY A 1 70 ? 15.674 7.557 -0.794 1.00 96.44 70 GLY A C 1
ATOM 505 O O . GLY A 1 70 ? 16.683 8.251 -0.640 1.00 96.44 70 GLY A O 1
ATOM 506 N N . ASP A 1 71 ? 15.568 6.320 -0.321 1.00 96.94 71 ASP A N 1
ATOM 507 C CA . ASP A 1 71 ? 16.705 5.577 0.216 1.00 96.94 71 ASP A CA 1
ATOM 508 C C . ASP A 1 71 ? 17.593 5.102 -0.942 1.00 96.94 71 ASP A C 1
ATOM 510 O O . ASP A 1 71 ? 17.158 4.307 -1.777 1.00 96.94 71 ASP A O 1
ATOM 514 N N . LYS A 1 72 ? 18.823 5.625 -1.016 1.00 94.94 72 LYS A N 1
ATOM 515 C CA . LYS A 1 72 ? 19.789 5.284 -2.071 1.00 94.94 72 LYS A CA 1
ATOM 516 C C . LYS A 1 72 ? 20.269 3.838 -1.974 1.00 94.94 72 LYS A C 1
ATOM 518 O O . LYS A 1 72 ? 20.550 3.242 -3.007 1.00 94.94 72 LYS A O 1
ATOM 523 N N . GLU A 1 73 ? 20.286 3.283 -0.765 1.00 95.25 73 GLU A N 1
ATOM 524 C CA . GLU A 1 73 ? 20.734 1.914 -0.499 1.00 95.25 73 GLU A CA 1
ATOM 525 C C . GLU A 1 73 ? 19.624 0.882 -0.747 1.00 95.25 73 GLU A C 1
ATOM 527 O O . GLU A 1 73 ? 19.855 -0.323 -0.681 1.00 95.25 73 GLU A O 1
ATOM 532 N N . ASN A 1 74 ? 18.390 1.325 -1.011 1.00 95.19 74 ASN A N 1
ATOM 533 C CA . ASN A 1 74 ? 17.288 0.414 -1.274 1.00 95.19 74 ASN A CA 1
ATOM 534 C C . ASN A 1 74 ? 17.386 -0.166 -2.694 1.00 95.19 74 ASN A C 1
ATOM 536 O O . ASN A 1 74 ? 17.438 0.568 -3.683 1.00 95.19 74 ASN A O 1
ATOM 540 N N . THR A 1 75 ? 17.347 -1.493 -2.799 1.00 92.00 75 THR A N 1
ATOM 541 C CA . THR A 1 75 ? 17.511 -2.229 -4.062 1.00 92.00 75 THR A CA 1
ATOM 542 C C . THR A 1 75 ? 16.370 -2.009 -5.056 1.00 92.00 75 THR A C 1
ATOM 544 O O . THR A 1 75 ? 16.580 -2.138 -6.263 1.00 92.00 75 THR A O 1
ATOM 547 N N . ILE A 1 76 ? 15.176 -1.647 -4.575 1.00 93.44 76 ILE A N 1
ATOM 548 C CA . ILE A 1 76 ? 13.974 -1.487 -5.398 1.00 93.44 76 ILE A CA 1
ATOM 5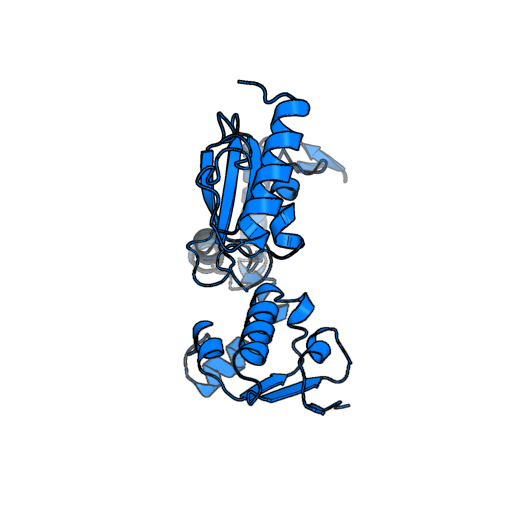49 C C . ILE A 1 76 ? 14.025 -0.165 -6.157 1.00 93.44 76 ILE A C 1
ATOM 551 O O . ILE A 1 76 ? 13.862 -0.146 -7.377 1.00 93.44 76 ILE A O 1
ATOM 555 N N . ASN A 1 77 ? 14.230 0.943 -5.439 1.00 95.25 77 ASN A N 1
ATOM 556 C CA . ASN A 1 77 ? 14.122 2.284 -6.010 1.00 95.25 77 ASN A CA 1
ATOM 557 C C . ASN A 1 77 ? 15.452 3.032 -6.146 1.00 95.25 77 ASN A C 1
ATOM 559 O O . ASN A 1 77 ? 15.467 4.042 -6.844 1.00 95.25 77 ASN A O 1
ATOM 563 N N . LYS A 1 78 ? 16.549 2.584 -5.518 1.00 93.88 78 LYS A N 1
ATOM 564 C CA . LYS A 1 78 ? 17.895 3.187 -5.641 1.00 93.88 78 LYS A CA 1
ATOM 565 C C . LYS A 1 78 ? 17.888 4.717 -5.467 1.00 93.88 78 LYS A C 1
ATOM 567 O O . LYS A 1 78 ? 18.554 5.459 -6.184 1.00 93.88 78 LYS A O 1
ATOM 572 N N . GLY A 1 79 ? 17.069 5.211 -4.535 1.00 94.88 79 GLY A N 1
ATOM 573 C CA . GLY A 1 79 ? 16.888 6.639 -4.257 1.00 94.88 79 GLY A CA 1
ATOM 574 C C . GLY A 1 79 ? 15.833 7.370 -5.100 1.00 94.88 79 GLY A C 1
ATOM 575 O O . GLY A 1 79 ? 15.487 8.505 -4.764 1.00 94.88 79 GLY A O 1
ATOM 576 N N . LEU A 1 80 ? 15.275 6.753 -6.145 1.00 95.69 80 LEU A N 1
ATOM 577 C CA . LEU A 1 80 ? 14.209 7.335 -6.965 1.00 95.69 80 LEU A CA 1
ATOM 578 C C . LEU A 1 80 ? 12.878 7.368 -6.204 1.00 95.69 80 LEU A C 1
ATOM 580 O O . LEU A 1 80 ? 12.541 6.438 -5.471 1.00 95.69 80 LEU A O 1
ATOM 584 N N . LEU A 1 81 ? 12.076 8.412 -6.418 1.00 96.44 81 LEU A N 1
ATOM 585 C CA . LEU A 1 81 ? 10.688 8.477 -5.963 1.00 96.44 81 LEU A CA 1
ATOM 586 C C . LEU A 1 81 ? 9.776 8.963 -7.086 1.00 96.44 81 LEU A C 1
ATOM 588 O O . LEU A 1 81 ? 10.178 9.741 -7.945 1.00 96.44 81 LEU A O 1
ATOM 592 N N . CYS A 1 82 ? 8.519 8.521 -7.058 1.00 96.88 82 CYS A N 1
ATOM 593 C CA . CYS A 1 82 ? 7.469 9.134 -7.867 1.00 96.88 82 CYS A CA 1
ATOM 594 C C . CYS A 1 82 ? 6.894 10.369 -7.156 1.00 96.88 82 CYS A C 1
ATOM 596 O O . CYS A 1 82 ? 7.134 10.580 -5.966 1.00 96.88 82 CYS A O 1
ATOM 598 N N . VAL A 1 83 ? 6.057 11.142 -7.855 1.00 95.44 83 VAL A N 1
ATOM 599 C CA . VAL A 1 83 ? 5.414 12.350 -7.303 1.00 95.44 83 VAL A CA 1
ATOM 600 C C . VAL A 1 83 ? 4.694 12.093 -5.974 1.00 95.44 83 VAL A C 1
ATOM 602 O O . VAL A 1 83 ? 4.829 12.877 -5.041 1.00 95.44 83 VAL A O 1
ATOM 605 N N . LYS A 1 84 ? 4.006 10.951 -5.838 1.00 95.38 84 LYS A N 1
ATOM 606 C CA . LYS A 1 84 ? 3.330 10.566 -4.590 1.00 95.38 84 LYS A CA 1
ATOM 607 C C . LYS A 1 84 ? 4.348 10.421 -3.452 1.00 95.38 84 LYS A C 1
ATOM 609 O O . LYS A 1 84 ? 4.183 11.017 -2.393 1.00 95.38 84 LYS A O 1
ATOM 614 N N . GLY A 1 85 ? 5.443 9.703 -3.711 1.00 94.62 85 GLY A N 1
ATOM 615 C CA . GLY A 1 85 ? 6.539 9.498 -2.761 1.00 94.62 85 GLY A CA 1
ATOM 616 C C . GLY A 1 85 ? 7.172 10.807 -2.280 1.00 94.62 85 GLY A C 1
ATOM 617 O O . GLY A 1 85 ? 7.381 10.978 -1.083 1.00 94.62 85 GLY A O 1
ATOM 618 N N . PHE A 1 86 ? 7.405 11.762 -3.184 1.00 92.50 86 PHE A N 1
ATOM 619 C CA . PHE A 1 86 ? 8.000 13.061 -2.841 1.00 92.50 86 PHE A CA 1
ATOM 620 C C . PHE A 1 86 ? 7.159 13.909 -1.878 1.00 92.50 86 PHE A C 1
ATOM 622 O O . PHE A 1 86 ? 7.715 14.732 -1.154 1.00 92.50 86 PHE A O 1
ATOM 629 N N . TYR A 1 87 ? 5.840 13.710 -1.837 1.00 91.06 87 TYR A N 1
ATOM 630 C CA . TYR A 1 87 ? 4.933 14.479 -0.979 1.00 91.06 87 TYR A CA 1
ATOM 631 C C . TYR A 1 87 ? 4.435 13.715 0.257 1.00 91.06 87 TYR A C 1
ATOM 633 O O . TYR A 1 87 ? 3.572 14.218 0.977 1.00 91.06 87 TYR A O 1
ATOM 641 N N . LEU A 1 88 ? 4.990 12.535 0.551 1.00 90.44 88 LEU A N 1
ATOM 642 C CA . LEU A 1 88 ? 4.595 11.702 1.698 1.00 90.44 88 LEU A CA 1
ATOM 643 C C . LEU A 1 88 ? 4.606 12.460 3.038 1.00 90.44 88 LEU A C 1
ATOM 645 O O . LEU A 1 88 ? 3.671 12.322 3.825 1.00 90.44 88 LEU A O 1
ATOM 649 N N . ASN A 1 89 ? 5.621 13.293 3.296 1.00 88.44 89 ASN A N 1
ATOM 650 C CA . ASN A 1 89 ? 5.738 14.040 4.556 1.00 88.44 89 ASN A CA 1
ATOM 651 C C . ASN A 1 89 ? 4.569 15.017 4.788 1.00 88.44 89 ASN A C 1
ATOM 653 O O . ASN A 1 89 ? 4.210 15.273 5.936 1.00 88.44 89 ASN A O 1
ATOM 657 N N . ARG A 1 90 ? 3.939 15.525 3.718 1.00 87.94 90 ARG A N 1
ATOM 658 C CA . ARG A 1 90 ? 2.793 16.445 3.809 1.00 87.94 90 ARG A CA 1
ATOM 659 C C . ARG A 1 90 ? 1.517 15.762 4.292 1.00 87.94 90 ARG A C 1
ATOM 661 O O . ARG A 1 90 ? 0.656 16.430 4.854 1.00 87.94 90 ARG A O 1
ATOM 668 N N . MET A 1 91 ? 1.388 14.446 4.111 1.00 86.62 91 MET A N 1
ATOM 669 C CA . MET A 1 91 ? 0.204 13.720 4.583 1.00 86.62 91 MET A CA 1
ATOM 670 C C . MET A 1 91 ? 0.129 13.672 6.112 1.00 86.62 91 MET A C 1
ATOM 672 O O . MET A 1 91 ? -0.958 13.675 6.680 1.00 86.62 91 MET A O 1
ATOM 676 N N . ILE A 1 92 ? 1.280 13.687 6.789 1.00 86.75 92 ILE A N 1
ATOM 677 C CA . ILE A 1 92 ? 1.362 13.604 8.254 1.00 86.75 92 ILE A CA 1
ATOM 678 C C . ILE A 1 92 ? 0.840 14.894 8.915 1.00 86.75 92 ILE A C 1
ATOM 680 O O . ILE A 1 92 ? 0.337 14.866 10.040 1.00 86.75 92 ILE A O 1
ATOM 684 N N . THR A 1 93 ? 0.940 16.028 8.219 1.00 85.56 93 THR A N 1
ATOM 685 C CA . THR A 1 93 ? 0.622 17.372 8.729 1.00 85.56 93 THR A CA 1
ATOM 686 C C . THR A 1 93 ? -0.621 17.990 8.079 1.00 85.56 93 THR A C 1
ATOM 688 O O . THR A 1 93 ? -0.812 19.204 8.131 1.00 85.56 93 THR A O 1
ATOM 691 N N . GLY A 1 94 ? -1.485 17.169 7.470 1.00 88.81 94 GLY A N 1
ATOM 692 C CA . GLY A 1 94 ? -2.727 17.633 6.850 1.00 88.81 94 GLY A CA 1
ATOM 693 C C . GLY A 1 94 ? -3.638 18.387 7.830 1.00 88.81 94 GLY A C 1
ATOM 694 O O . GLY A 1 94 ? -3.811 17.973 8.974 1.00 88.81 94 GLY A O 1
ATOM 695 N N . LYS A 1 95 ? -4.259 19.482 7.365 1.00 90.56 95 LYS A N 1
ATOM 696 C CA . LYS A 1 95 ? -5.101 20.370 8.197 1.00 90.56 95 LYS A CA 1
ATOM 697 C C . LYS A 1 95 ? -6.302 19.661 8.837 1.00 90.56 95 LYS A C 1
ATOM 699 O O . LYS A 1 95 ? -6.690 20.006 9.943 1.00 90.56 95 LYS A O 1
ATOM 704 N N . ASN A 1 96 ? -6.849 18.652 8.162 1.00 91.31 96 ASN A N 1
ATOM 705 C CA . ASN A 1 96 ? -8.046 17.925 8.595 1.00 91.31 96 ASN A CA 1
ATOM 706 C C . ASN A 1 96 ? -7.705 16.619 9.335 1.00 91.31 96 ASN A C 1
ATOM 708 O O . ASN A 1 96 ? -8.481 15.665 9.307 1.00 91.31 96 ASN A O 1
ATOM 712 N N . ARG A 1 97 ? -6.520 16.535 9.953 1.00 92.25 97 ARG A N 1
ATOM 713 C CA . ARG A 1 97 ? -6.111 15.351 10.715 1.00 92.25 97 ARG A CA 1
ATOM 714 C C . ARG A 1 97 ? -7.016 15.180 11.937 1.00 92.25 97 ARG A C 1
ATOM 716 O O . ARG A 1 97 ? -7.209 16.116 12.706 1.00 92.25 97 ARG A O 1
ATOM 723 N N . LEU A 1 98 ? -7.543 13.973 12.132 1.00 94.00 98 LEU A N 1
ATOM 724 C CA . LEU A 1 98 ? -8.312 13.628 13.327 1.00 94.00 98 LEU A CA 1
ATOM 725 C C . LEU A 1 98 ? -7.362 13.521 14.529 1.00 94.00 98 LEU A C 1
ATOM 727 O O . LEU A 1 98 ? -6.404 12.751 14.491 1.00 94.00 98 LEU A O 1
ATOM 731 N N . LEU A 1 99 ? -7.613 14.320 15.570 1.00 94.12 99 LEU A N 1
ATOM 732 C CA . LEU A 1 99 ? -6.754 14.430 16.763 1.00 94.12 99 LEU A CA 1
ATOM 733 C C . LEU A 1 99 ? -7.408 13.894 18.045 1.00 94.12 99 LEU A C 1
ATOM 735 O O . LEU A 1 99 ? -6.765 13.852 19.090 1.00 94.12 99 LEU A O 1
ATOM 739 N N . SER A 1 100 ? -8.688 13.528 17.998 1.00 96.69 100 SER A N 1
ATOM 740 C CA . SER A 1 100 ? -9.432 13.045 19.163 1.00 96.69 100 SER A CA 1
ATOM 741 C C . SER A 1 100 ? -10.480 12.020 18.731 1.00 96.69 100 SER A C 1
ATOM 743 O O . SER A 1 100 ? -11.037 12.170 17.637 1.00 96.69 100 SER A O 1
ATOM 745 N N . PRO A 1 101 ? -10.783 11.016 19.570 1.00 97.94 101 PRO A N 1
ATOM 746 C CA . PRO A 1 101 ? -11.941 10.156 19.374 1.00 97.94 101 PRO A CA 1
ATOM 747 C C . PRO A 1 101 ? -13.234 10.973 19.323 1.00 97.94 101 PRO A C 1
ATOM 749 O O . PRO A 1 101 ? -13.359 12.016 19.973 1.00 97.94 101 PRO A O 1
ATOM 752 N N . MET A 1 102 ? -14.204 10.495 18.548 1.00 97.62 102 MET A N 1
ATOM 753 C CA . MET A 1 102 ? -15.517 11.121 18.434 1.00 97.62 102 MET A CA 1
ATOM 754 C C . MET A 1 102 ? -16.611 10.060 18.483 1.00 97.62 102 MET A C 1
ATOM 756 O O . MET A 1 102 ? -16.504 9.031 17.819 1.00 97.62 102 MET A O 1
ATOM 760 N N . VAL A 1 103 ? -17.679 10.330 19.230 1.00 97.38 103 VAL A N 1
ATOM 761 C CA . VAL A 1 103 ? -18.854 9.456 19.353 1.00 97.38 103 VAL A CA 1
ATOM 762 C C . VAL A 1 103 ? -20.092 10.223 18.903 1.00 97.38 103 VAL A C 1
ATOM 764 O O . VAL A 1 103 ? -20.206 11.429 19.126 1.00 97.38 103 VAL A O 1
ATOM 767 N N . ARG A 1 104 ? -21.022 9.533 18.234 1.00 97.38 104 ARG A N 1
ATOM 768 C CA . ARG A 1 104 ? -22.285 10.138 17.808 1.00 97.38 104 ARG A CA 1
ATOM 769 C C . ARG A 1 104 ? -23.261 10.198 18.983 1.00 97.38 104 ARG A C 1
ATOM 771 O O . ARG A 1 104 ? -23.684 9.155 19.470 1.00 97.38 104 ARG A O 1
ATOM 778 N N . LYS A 1 105 ? -23.643 11.409 19.384 1.00 95.50 105 LYS A N 1
ATOM 779 C CA . LYS A 1 105 ? -24.671 11.699 20.394 1.00 95.50 105 LYS A CA 1
ATOM 780 C C . LYS A 1 105 ? -25.724 12.589 19.739 1.00 95.50 105 LYS A C 1
ATOM 782 O O . LYS A 1 105 ? -25.360 13.557 19.076 1.00 95.50 105 LYS A O 1
ATOM 787 N N . GLU A 1 106 ? -26.999 12.208 19.828 1.00 95.00 106 GLU A N 1
ATOM 788 C CA . GLU A 1 106 ? -28.121 12.970 19.238 1.00 95.00 106 GLU A CA 1
ATOM 789 C C . GLU A 1 106 ? -27.893 13.340 17.758 1.00 95.00 106 GLU A C 1
ATOM 791 O O . GLU A 1 106 ? -28.081 14.469 17.311 1.00 95.00 106 GLU A O 1
ATOM 796 N N . GLY A 1 107 ? -27.385 12.383 16.978 1.00 95.94 107 GLY A N 1
ATOM 797 C CA . GLY A 1 107 ? -27.115 12.578 15.553 1.00 95.94 107 GLY A CA 1
ATOM 798 C C . GLY A 1 107 ? -25.834 13.355 15.219 1.00 95.94 107 GLY A C 1
ATOM 799 O O . GLY A 1 107 ? -25.429 13.333 14.057 1.00 95.94 107 GLY A O 1
ATOM 800 N N . LYS A 1 108 ? -25.121 13.950 16.184 1.00 97.25 108 LYS A N 1
ATOM 801 C CA . LYS A 1 108 ? -23.891 14.737 15.952 1.00 97.25 108 LYS A CA 1
ATOM 802 C C . LYS A 1 108 ? -22.643 14.032 16.488 1.00 97.25 108 LYS A C 1
ATOM 804 O O . LYS A 1 108 ? -22.704 13.350 17.503 1.00 97.25 108 LYS A O 1
ATOM 809 N N . LEU A 1 109 ? -21.504 14.182 15.806 1.00 97.19 109 LEU A N 1
ATOM 810 C CA . LEU A 1 109 ? -20.211 13.697 16.308 1.00 97.19 109 LEU A CA 1
ATOM 811 C C . LEU A 1 109 ? -19.666 14.671 17.352 1.00 97.19 109 LEU A C 1
ATOM 813 O O . LEU A 1 109 ? -19.498 15.855 17.068 1.00 97.19 109 LEU A O 1
ATOM 817 N N . VAL A 1 110 ? -19.368 14.155 18.541 1.00 97.44 110 VAL A N 1
ATOM 818 C CA . VAL A 1 110 ? -18.843 14.924 19.673 1.00 97.44 110 VAL A CA 1
ATOM 819 C C . VAL A 1 110 ? -17.516 14.314 20.106 1.00 97.44 110 VAL A C 1
ATOM 821 O O . VAL A 1 110 ? -17.383 13.090 20.136 1.00 97.44 110 VAL A O 1
ATOM 824 N N . LYS A 1 111 ? -16.526 15.157 20.419 1.00 98.12 111 LYS A N 1
ATOM 825 C CA . LYS A 1 111 ? -15.229 14.709 20.947 1.00 98.12 111 LYS A CA 1
ATOM 826 C C . LYS A 1 111 ? -15.412 14.063 22.319 1.00 98.12 111 LYS A C 1
ATOM 828 O O . LYS A 1 111 ? -16.148 14.595 23.145 1.00 98.12 111 LYS A O 1
ATOM 833 N N . VAL A 1 112 ? -14.716 12.958 22.555 1.00 98.12 112 VAL A N 1
ATOM 834 C CA . VAL A 1 112 ? -14.759 12.211 23.821 1.00 98.12 112 VAL A CA 1
ATOM 835 C C . VAL A 1 112 ? -13.359 11.741 24.222 1.00 98.12 112 VAL A C 1
ATOM 837 O O . VAL A 1 112 ? -12.419 11.827 23.426 1.00 98.12 112 VAL A O 1
ATOM 840 N N . SER A 1 113 ? -13.212 11.243 25.452 1.00 98.19 113 SER A N 1
ATOM 841 C CA . SER A 1 113 ? -11.976 10.589 25.890 1.00 98.19 113 SER A CA 1
ATOM 842 C C . SER A 1 113 ? -11.785 9.231 25.201 1.00 98.19 113 SER A C 1
ATOM 844 O O . SER A 1 113 ? -12.726 8.643 24.658 1.00 98.19 113 SER A O 1
ATOM 846 N N . TRP A 1 114 ? -10.556 8.710 25.233 1.00 98.25 114 TRP A N 1
ATOM 847 C CA . TRP A 1 114 ? -10.278 7.352 24.759 1.00 98.25 114 TRP A CA 1
ATOM 848 C C . TRP A 1 114 ? -11.042 6.297 25.562 1.00 98.25 114 TRP A C 1
ATOM 850 O O . TRP A 1 114 ? -11.617 5.398 24.954 1.00 98.25 114 TRP A O 1
ATOM 860 N N . ASP A 1 115 ? -11.130 6.445 26.885 1.00 98.44 115 ASP A N 1
ATOM 861 C CA . ASP A 1 115 ? -11.866 5.510 27.743 1.00 98.44 115 ASP A CA 1
ATOM 862 C C . ASP A 1 115 ? -13.351 5.462 27.383 1.00 98.44 115 ASP A C 1
ATOM 864 O O . ASP A 1 115 ? -13.922 4.383 27.240 1.00 98.44 115 ASP A O 1
ATOM 868 N N . GLU A 1 116 ? -13.984 6.619 27.162 1.00 97.94 116 GLU A N 1
ATOM 869 C CA . GLU A 1 116 ? -15.386 6.666 26.744 1.00 97.94 116 GLU A CA 1
ATOM 870 C C . GLU A 1 116 ? -15.581 6.008 25.370 1.00 97.94 116 GLU A C 1
ATOM 872 O O . GLU A 1 116 ? -16.502 5.205 25.195 1.00 97.94 116 GLU A O 1
ATOM 877 N N . ALA A 1 117 ? -14.709 6.304 24.400 1.00 98.19 117 ALA A N 1
ATOM 878 C CA . ALA A 1 117 ? -14.787 5.716 23.065 1.00 98.19 117 ALA A CA 1
ATOM 879 C C . ALA A 1 117 ? -14.631 4.186 23.106 1.00 98.19 117 ALA A C 1
ATOM 881 O O . ALA A 1 117 ? -15.440 3.465 22.517 1.00 98.19 117 ALA A O 1
ATOM 882 N N . MET A 1 118 ? -13.634 3.688 23.841 1.00 98.06 118 MET A N 1
ATOM 883 C CA . MET A 1 118 ? -13.360 2.257 23.971 1.00 98.06 118 MET A CA 1
ATOM 884 C C . MET A 1 118 ? -14.472 1.526 24.727 1.00 98.06 118 MET A C 1
ATOM 886 O O . MET A 1 118 ? -14.940 0.491 24.252 1.00 98.06 118 MET A O 1
ATOM 890 N N . ASN A 1 119 ? -14.964 2.086 25.837 1.00 98.31 119 ASN A N 1
ATOM 891 C CA . ASN A 1 119 ? -16.095 1.522 26.580 1.00 98.31 119 ASN A CA 1
ATOM 892 C C . ASN A 1 119 ? -17.368 1.488 25.729 1.00 98.31 119 ASN A C 1
ATOM 894 O O . ASN A 1 119 ? -18.100 0.500 25.752 1.00 98.31 119 ASN A O 1
ATOM 898 N N . THR A 1 120 ? -17.612 2.526 24.923 1.00 97.69 120 THR A N 1
ATOM 899 C CA . THR A 1 120 ? -18.760 2.565 24.008 1.00 97.69 120 THR A CA 1
ATOM 900 C C . THR A 1 120 ? -18.707 1.419 22.997 1.00 97.69 120 THR A C 1
ATOM 902 O O . THR A 1 120 ? -19.711 0.732 22.801 1.00 97.69 120 THR A O 1
ATOM 905 N N . VAL A 1 121 ? -17.551 1.191 22.361 1.00 97.31 121 VAL A N 1
ATOM 906 C CA . VAL A 1 121 ? -17.373 0.092 21.397 1.00 97.31 121 VAL A CA 1
ATOM 907 C C . VAL A 1 121 ? -17.505 -1.263 22.092 1.00 97.31 121 VAL A C 1
ATOM 909 O O . VAL A 1 121 ? -18.269 -2.108 21.629 1.00 97.31 121 VAL A O 1
ATOM 912 N N . ALA A 1 122 ? -16.821 -1.457 23.222 1.00 97.50 122 ALA A N 1
ATOM 913 C CA . ALA A 1 122 ? -16.818 -2.721 23.953 1.00 97.50 122 ALA A CA 1
ATOM 914 C C . ALA A 1 122 ? -18.216 -3.116 24.451 1.00 97.50 122 ALA A C 1
ATOM 916 O O . ALA A 1 122 ? -18.625 -4.261 24.265 1.00 97.50 122 ALA A O 1
ATOM 917 N N . ASN A 1 123 ? -18.967 -2.177 25.034 1.00 98.25 123 ASN A N 1
ATOM 918 C CA . ASN A 1 123 ? -20.325 -2.440 25.514 1.00 98.25 123 ASN A CA 1
ATOM 919 C C . ASN A 1 123 ? -21.264 -2.776 24.353 1.00 98.25 123 ASN A C 1
ATOM 921 O O . ASN A 1 123 ? -21.945 -3.793 24.399 1.00 98.25 123 ASN A O 1
ATOM 925 N N . LYS A 1 124 ? -21.215 -2.013 23.250 1.00 97.69 124 LYS A N 1
ATOM 926 C CA . LYS A 1 124 ? -22.021 -2.323 22.058 1.00 97.69 124 LYS A CA 1
ATOM 927 C C . LYS A 1 124 ? -21.697 -3.691 21.470 1.00 97.69 124 LYS A C 1
ATOM 929 O O . LYS A 1 124 ? -22.607 -4.396 21.051 1.00 97.69 124 LYS A O 1
ATOM 934 N N . PHE A 1 125 ? -20.422 -4.069 21.428 1.00 98.00 125 PHE A N 1
ATOM 935 C CA . PHE A 1 125 ? -20.023 -5.389 20.947 1.00 98.00 125 PHE A CA 1
ATOM 936 C C . PHE A 1 125 ? -20.591 -6.487 21.848 1.00 98.00 125 PHE A C 1
ATOM 938 O O . PHE A 1 125 ? -21.194 -7.423 21.333 1.00 98.00 125 PHE A O 1
ATOM 945 N N . LYS A 1 126 ? -20.468 -6.348 23.176 1.00 98.00 126 LYS A N 1
ATOM 946 C CA . LYS A 1 126 ? -21.046 -7.295 24.144 1.00 98.00 126 LYS A CA 1
ATOM 947 C C . LYS A 1 126 ? -22.559 -7.432 23.974 1.00 98.00 126 LYS A C 1
ATOM 949 O O . LYS A 1 126 ? -23.040 -8.556 23.877 1.00 98.00 126 LYS A O 1
ATOM 954 N N . ASP A 1 127 ? -23.279 -6.318 23.868 1.00 98.44 127 ASP A N 1
ATOM 955 C CA . ASP A 1 127 ? -24.739 -6.313 23.718 1.00 98.44 127 ASP A CA 1
ATOM 956 C C . ASP A 1 127 ? -25.181 -7.008 22.421 1.00 98.44 127 ASP A C 1
ATOM 958 O O . ASP A 1 127 ? -26.103 -7.826 22.425 1.00 98.44 127 ASP A O 1
ATOM 962 N N . ILE A 1 128 ? -24.501 -6.719 21.304 1.00 98.38 128 ILE A N 1
ATOM 963 C CA . ILE A 1 128 ? -24.785 -7.336 19.999 1.00 98.38 128 ILE A CA 1
ATOM 964 C C . ILE A 1 128 ? -24.496 -8.838 20.038 1.00 98.38 128 ILE A C 1
ATOM 966 O O . ILE A 1 128 ? -25.324 -9.624 19.584 1.00 98.38 128 ILE A O 1
ATOM 970 N N . ILE A 1 129 ? -23.358 -9.250 20.606 1.00 98.25 129 ILE A N 1
ATOM 971 C CA . ILE A 1 129 ? -23.001 -10.670 20.723 1.00 98.25 129 ILE A CA 1
ATOM 972 C C . ILE A 1 129 ? -24.019 -11.403 21.602 1.00 98.25 129 ILE A C 1
ATOM 974 O O . ILE A 1 129 ? -24.488 -12.471 21.216 1.00 98.25 129 ILE A O 1
ATOM 978 N N . ALA A 1 130 ? -24.397 -10.834 22.750 1.00 98.19 130 ALA A N 1
ATOM 979 C CA . ALA A 1 130 ? -25.362 -11.448 23.660 1.00 98.19 130 ALA A CA 1
ATOM 980 C C . ALA A 1 130 ? -26.745 -11.625 23.012 1.00 98.19 130 ALA A C 1
ATOM 982 O O . ALA A 1 130 ? -27.411 -12.630 23.244 1.00 98.19 130 ALA A O 1
ATOM 983 N N . LYS A 1 131 ? -27.172 -10.666 22.180 1.00 98.50 131 LYS A N 1
ATOM 984 C CA . LYS A 1 131 ? -28.493 -10.682 21.539 1.00 98.50 131 LYS A CA 1
ATOM 985 C C . LYS A 1 131 ? -28.544 -11.492 20.242 1.00 98.50 131 LYS A C 1
ATOM 987 O O . LYS A 1 131 ? -29.561 -12.116 19.952 1.00 98.50 131 LYS A O 1
ATOM 992 N N . ASN A 1 132 ? -27.498 -11.422 19.423 1.00 98.44 132 ASN A N 1
ATOM 993 C CA . ASN A 1 132 ? -27.518 -11.880 18.030 1.00 98.44 132 ASN A CA 1
ATOM 994 C C . ASN A 1 132 ? -26.395 -12.873 17.689 1.00 98.44 132 ASN A C 1
ATOM 996 O O . ASN A 1 132 ? -26.320 -13.346 16.555 1.00 98.44 132 ASN A O 1
ATOM 1000 N N . GLY A 1 133 ? -25.537 -13.205 18.653 1.00 98.12 133 GLY A N 1
ATOM 1001 C CA . GLY A 1 133 ? -24.382 -14.069 18.454 1.00 98.12 133 GLY A CA 1
ATOM 1002 C C . GLY A 1 133 ? -23.195 -13.366 17.778 1.00 98.12 133 GLY A C 1
ATOM 1003 O O . GLY A 1 133 ? -23.297 -12.231 17.305 1.00 98.12 133 GLY A O 1
ATOM 1004 N N . PRO A 1 134 ? -22.034 -14.039 17.703 1.00 97.88 134 PRO A N 1
ATOM 1005 C CA . PRO A 1 134 ? -20.787 -13.442 17.215 1.00 97.88 134 PRO A CA 1
ATOM 1006 C C . PRO A 1 134 ? -20.817 -13.064 15.727 1.00 97.88 134 PRO A C 1
ATOM 1008 O O . PRO A 1 134 ? -20.179 -12.092 15.320 1.00 97.88 134 PRO A O 1
ATOM 1011 N N . ASN A 1 135 ? -21.608 -13.769 14.914 1.00 98.25 135 ASN A N 1
ATOM 1012 C CA . ASN A 1 135 ? -21.766 -13.483 13.484 1.00 98.25 135 ASN A CA 1
ATOM 1013 C C . ASN A 1 135 ? -22.566 -12.197 13.197 1.00 98.25 135 ASN A C 1
ATOM 1015 O O . ASN A 1 135 ? -22.675 -11.800 12.041 1.00 98.25 135 ASN A O 1
ATOM 1019 N N . ALA A 1 136 ? -23.102 -11.521 14.217 1.00 98.12 136 ALA A N 1
ATOM 1020 C CA . ALA A 1 136 ? -23.682 -10.188 14.067 1.00 98.12 136 ALA A CA 1
ATOM 1021 C C . ALA A 1 136 ? -22.625 -9.066 14.049 1.00 98.12 136 ALA A C 1
ATOM 1023 O O . ALA A 1 136 ? -22.949 -7.914 13.760 1.00 98.12 136 ALA A O 1
ATOM 1024 N N . LEU A 1 137 ? -21.361 -9.389 14.344 1.00 97.88 137 LEU A N 1
ATOM 1025 C CA . LEU A 1 137 ? -20.230 -8.477 14.204 1.00 97.88 137 LEU A CA 1
ATOM 1026 C C . LEU A 1 137 ? -19.433 -8.774 12.936 1.00 97.88 137 LEU A C 1
ATOM 1028 O O . LEU A 1 137 ? -19.398 -9.906 12.448 1.00 97.88 137 LEU A O 1
ATOM 1032 N N . GLY A 1 138 ? -18.747 -7.744 12.440 1.00 97.00 138 GLY A N 1
ATOM 1033 C CA . GLY A 1 138 ? -17.795 -7.863 11.347 1.00 97.00 138 GLY A CA 1
ATOM 1034 C C . GLY A 1 138 ? -16.647 -6.866 11.466 1.00 97.00 138 GLY A C 1
ATOM 1035 O O . GLY A 1 138 ? -1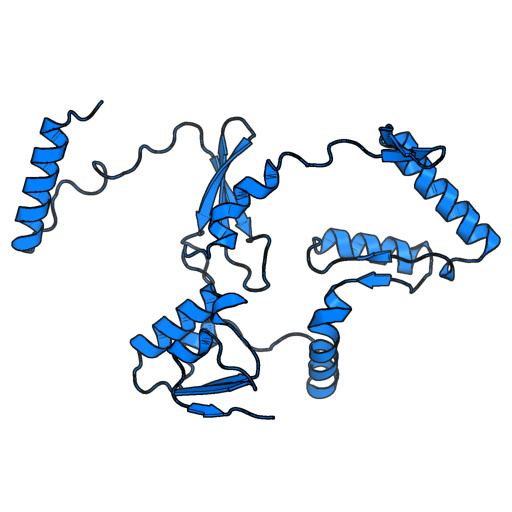6.784 -5.802 12.074 1.00 97.00 138 GLY A O 1
ATOM 1036 N N . PHE A 1 139 ? -15.515 -7.223 10.871 1.00 97.44 139 PHE A N 1
ATOM 1037 C CA . PHE A 1 139 ? -14.336 -6.380 10.737 1.00 97.44 139 PHE A CA 1
ATOM 1038 C C . PHE A 1 139 ? -14.029 -6.156 9.260 1.00 97.44 139 PHE A C 1
ATOM 1040 O O . PHE A 1 139 ? -13.930 -7.114 8.494 1.00 97.44 139 PHE A O 1
ATOM 1047 N N . TYR A 1 140 ? -13.843 -4.891 8.883 1.00 97.69 140 TYR A N 1
ATOM 1048 C CA . TYR A 1 140 ? -13.405 -4.509 7.546 1.00 97.69 140 TYR A CA 1
ATOM 1049 C C . TYR A 1 140 ? -12.027 -3.841 7.612 1.00 97.69 140 TYR A C 1
ATOM 1051 O O . TYR A 1 140 ? -11.900 -2.665 7.957 1.00 97.69 140 TYR A O 1
ATOM 1059 N N . GLY A 1 141 ? -10.990 -4.623 7.329 1.00 96.56 141 GLY A N 1
ATOM 1060 C CA . GLY A 1 141 ? -9.587 -4.241 7.375 1.00 96.56 141 GLY A CA 1
ATOM 1061 C C . GLY A 1 141 ? -9.051 -3.646 6.073 1.00 96.56 141 GLY A C 1
ATOM 1062 O O . GLY A 1 141 ? -9.778 -3.281 5.144 1.00 96.56 141 GLY A O 1
ATOM 1063 N N . SER A 1 142 ? -7.726 -3.538 6.005 1.00 96.94 142 SER A N 1
ATOM 1064 C CA . SER A 1 142 ? -7.027 -2.892 4.897 1.00 96.94 142 SER A CA 1
ATOM 1065 C C . SER A 1 142 ? -5.659 -3.521 4.668 1.00 96.94 142 SER A C 1
ATOM 1067 O O . SER A 1 142 ? -4.907 -3.694 5.621 1.00 96.94 142 SER A O 1
ATOM 1069 N N . GLY A 1 143 ? -5.280 -3.733 3.404 1.00 96.06 143 GLY A N 1
ATOM 1070 C CA . GLY A 1 143 ? -3.914 -4.125 3.014 1.00 96.06 143 GLY A CA 1
ATOM 1071 C C . GLY A 1 143 ? -2.866 -3.030 3.233 1.00 96.06 143 GLY A C 1
ATOM 1072 O O . GLY A 1 143 ? -1.718 -3.171 2.837 1.00 96.06 143 GLY A O 1
ATOM 1073 N N . GLN A 1 144 ? -3.271 -1.906 3.824 1.00 96.69 144 GLN A N 1
ATOM 1074 C CA . GLN A 1 144 ? -2.383 -0.825 4.224 1.00 96.69 144 GLN A CA 1
ATOM 1075 C C . GLN A 1 144 ? -2.149 -0.765 5.743 1.00 96.69 144 GLN A C 1
ATOM 1077 O O . GLN A 1 144 ? -1.483 0.164 6.217 1.00 96.69 144 GLN A O 1
ATOM 1082 N N . GLY A 1 145 ? -2.762 -1.679 6.501 1.00 94.31 145 GLY A N 1
ATOM 1083 C CA . GLY A 1 145 ? -2.395 -1.921 7.891 1.00 94.31 145 GLY A CA 1
ATOM 1084 C C . GLY A 1 145 ? -1.026 -2.589 7.971 1.00 94.31 145 GLY A C 1
ATOM 1085 O O . GLY A 1 145 ? -0.535 -3.148 6.990 1.00 94.31 145 GLY A O 1
ATOM 1086 N N . GLN A 1 146 ? -0.396 -2.513 9.134 1.00 95.19 146 GLN A N 1
ATOM 1087 C CA . GLN A 1 146 ? 0.779 -3.324 9.429 1.00 95.19 146 GLN A CA 1
ATOM 1088 C C . GLN A 1 146 ? 0.384 -4.805 9.546 1.00 95.19 146 GLN A C 1
ATOM 1090 O O . GLN A 1 146 ? -0.782 -5.151 9.790 1.00 95.19 146 GLN A O 1
ATOM 1095 N N . THR A 1 147 ? 1.368 -5.688 9.398 1.00 95.81 147 THR A N 1
ATOM 1096 C CA . THR A 1 147 ? 1.176 -7.133 9.557 1.00 95.81 147 THR A CA 1
ATOM 1097 C C . THR A 1 147 ? 0.651 -7.451 10.956 1.00 95.81 147 THR A C 1
ATOM 1099 O O . THR A 1 147 ? -0.318 -8.193 11.109 1.00 95.81 147 THR A O 1
ATOM 1102 N N . GLU A 1 148 ? 1.222 -6.817 11.976 1.00 97.38 148 GLU A N 1
ATOM 1103 C CA . GLU A 1 148 ? 0.864 -6.982 13.381 1.00 97.38 148 GLU A CA 1
ATOM 1104 C C . GLU A 1 148 ? -0.561 -6.496 13.671 1.00 97.38 148 GLU A C 1
ATOM 1106 O O . GLU A 1 148 ? -1.299 -7.153 14.404 1.00 97.38 148 GLU A O 1
ATOM 1111 N N . GLU A 1 149 ? -0.981 -5.384 13.060 1.00 96.25 149 GLU A N 1
ATOM 1112 C CA . GLU A 1 149 ? -2.344 -4.849 13.195 1.00 96.25 149 GLU A CA 1
ATOM 1113 C C . GLU A 1 149 ? -3.374 -5.824 12.612 1.00 96.25 149 GLU A C 1
ATOM 1115 O O . GLU A 1 149 ? -4.387 -6.135 13.245 1.00 96.25 149 GLU A O 1
ATOM 1120 N N . THR A 1 150 ? -3.095 -6.352 11.418 1.00 95.88 150 THR A N 1
ATOM 1121 C CA . THR A 1 150 ? -3.976 -7.313 10.742 1.00 95.88 150 THR A CA 1
ATOM 1122 C C . THR A 1 150 ? -4.020 -8.645 11.489 1.00 95.88 150 THR A C 1
ATOM 1124 O O . THR A 1 150 ? -5.086 -9.256 11.618 1.00 95.88 150 THR A O 1
ATOM 1127 N N . TYR A 1 151 ? -2.886 -9.084 12.035 1.00 97.25 151 TYR A N 1
ATOM 1128 C CA . TYR A 1 151 ? -2.804 -10.282 12.862 1.00 97.25 151 TYR A CA 1
ATOM 1129 C C . TYR A 1 151 ? -3.606 -10.131 14.159 1.00 97.25 151 TYR A C 1
ATOM 1131 O O . TYR A 1 151 ? -4.404 -11.009 14.495 1.00 97.25 151 TYR A O 1
ATOM 1139 N N . LEU A 1 152 ? -3.469 -8.997 14.854 1.00 97.38 152 LEU A N 1
ATOM 1140 C CA . LEU A 1 152 ? -4.237 -8.695 16.062 1.00 97.38 152 LEU A CA 1
ATOM 1141 C C . LEU A 1 152 ? -5.746 -8.703 15.787 1.00 97.38 152 LEU A C 1
ATOM 1143 O O . LEU A 1 152 ? -6.500 -9.320 16.542 1.00 97.38 152 LEU A O 1
ATOM 1147 N N . ALA A 1 153 ? -6.185 -8.077 14.692 1.00 96.38 153 ALA A N 1
ATOM 1148 C CA . ALA A 1 153 ? -7.591 -8.079 14.298 1.00 96.38 153 ALA A CA 1
ATOM 1149 C C . ALA A 1 153 ? -8.112 -9.504 14.038 1.00 96.38 153 ALA A C 1
ATOM 1151 O O . ALA A 1 153 ? -9.178 -9.870 14.532 1.00 96.38 153 ALA A O 1
ATOM 1152 N N . ASN A 1 154 ? -7.345 -10.345 13.338 1.00 97.12 154 ASN A N 1
ATOM 1153 C CA . ASN A 1 154 ? -7.725 -11.741 13.110 1.00 97.12 154 ASN A CA 1
ATOM 1154 C C . ASN A 1 154 ? -7.804 -12.539 14.415 1.00 97.12 154 ASN A C 1
ATOM 1156 O O . ASN A 1 154 ? -8.775 -13.265 14.625 1.00 97.12 154 ASN A O 1
ATOM 1160 N N . ARG A 1 155 ? -6.834 -12.377 15.322 1.00 98.00 155 ARG A N 1
ATOM 1161 C CA . ARG A 1 155 ? -6.870 -13.037 16.635 1.00 98.00 155 ARG A CA 1
ATOM 1162 C C . ARG A 1 155 ? -8.093 -12.630 17.445 1.00 98.00 155 ARG A C 1
ATOM 1164 O O . ARG A 1 155 ? -8.724 -13.491 18.050 1.00 98.00 155 ARG A O 1
ATOM 1171 N N . 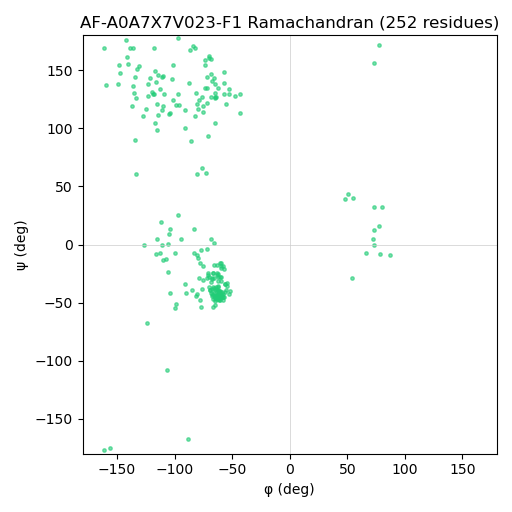LEU A 1 156 ? -8.446 -11.348 17.436 1.00 97.56 156 LEU A N 1
ATOM 1172 C CA . LEU A 1 156 ? -9.622 -10.858 18.143 1.00 97.56 156 LEU A CA 1
ATOM 1173 C C . LEU A 1 156 ? -10.918 -11.407 17.531 1.00 97.56 156 LEU A C 1
ATOM 1175 O O . LEU A 1 156 ? -11.722 -11.994 18.246 1.00 97.56 156 LEU A O 1
ATOM 1179 N N . PHE A 1 157 ? -11.125 -11.246 16.224 1.00 98.19 157 PHE A N 1
ATOM 1180 C CA . PHE A 1 157 ? -12.405 -11.582 15.595 1.00 98.19 157 PHE A CA 1
ATOM 1181 C C . PHE A 1 157 ? -12.585 -13.085 15.360 1.00 98.19 157 PHE A C 1
ATOM 1183 O O . PHE A 1 157 ? -13.614 -13.636 15.748 1.00 98.19 157 PHE A O 1
ATOM 1190 N N . LYS A 1 158 ? -11.588 -13.769 14.788 1.00 98.12 158 LYS A N 1
ATOM 1191 C CA . LYS A 1 158 ? -11.668 -15.215 14.524 1.00 98.12 158 LYS A CA 1
ATOM 1192 C C . LYS A 1 158 ? -11.370 -16.036 15.773 1.00 98.12 158 LYS A C 1
ATOM 1194 O O . LYS A 1 158 ? -12.055 -17.015 16.030 1.00 98.12 158 LYS A O 1
ATOM 1199 N N . GLY A 1 159 ? -10.349 -15.637 16.532 1.00 97.06 159 GLY A N 1
ATOM 1200 C CA . GLY A 1 159 ? -9.851 -16.415 17.669 1.00 97.06 159 GLY A CA 1
ATOM 1201 C C . GLY A 1 159 ? -10.659 -16.242 18.955 1.00 97.06 159 GLY A C 1
ATOM 1202 O O . GLY A 1 159 ? -10.934 -17.231 19.621 1.00 97.06 159 GLY A O 1
ATOM 1203 N N . TYR A 1 160 ? -11.031 -15.008 19.314 1.00 96.81 160 TYR A N 1
ATOM 1204 C CA . TYR A 1 160 ? -11.736 -14.730 20.573 1.00 96.81 160 TYR A CA 1
ATOM 1205 C C . TYR A 1 160 ? -13.248 -14.563 20.390 1.00 96.81 160 TYR A C 1
ATOM 1207 O O . TYR A 1 160 ? -14.024 -15.254 21.039 1.00 96.81 160 TYR A O 1
ATOM 1215 N N . ILE A 1 161 ? -13.677 -13.662 19.500 1.00 97.25 161 ILE A N 1
ATOM 1216 C CA . ILE A 1 161 ? -15.107 -13.417 19.245 1.00 97.25 161 ILE A CA 1
ATOM 1217 C C . ILE A 1 161 ? -15.746 -14.628 18.550 1.00 97.25 161 ILE A C 1
ATOM 1219 O O . ILE A 1 161 ? -16.916 -14.912 18.779 1.00 97.25 161 ILE A O 1
ATOM 1223 N N . GLY A 1 162 ? -14.991 -15.357 17.723 1.00 97.62 162 GLY A N 1
ATOM 1224 C CA . GLY A 1 162 ? -15.476 -16.555 17.036 1.00 97.62 162 GLY A CA 1
ATOM 1225 C C . GLY A 1 162 ? -16.312 -16.256 15.790 1.00 97.62 162 GLY A C 1
ATOM 1226 O O . GLY A 1 162 ? -17.232 -17.004 15.475 1.00 97.62 162 GLY A O 1
ATOM 1227 N N . THR A 1 163 ? -16.016 -15.163 15.078 1.00 98.19 163 THR A N 1
ATOM 1228 C CA . THR A 1 163 ? -16.657 -14.815 13.799 1.00 98.19 163 THR A CA 1
ATOM 1229 C C . THR A 1 163 ? -15.659 -14.824 12.646 1.00 98.19 163 THR A C 1
ATOM 1231 O O . THR A 1 163 ? -14.525 -14.354 12.760 1.00 98.19 163 THR A O 1
ATOM 1234 N N . ASN A 1 164 ? -16.105 -15.332 11.496 1.00 98.00 164 ASN A N 1
ATOM 1235 C CA . ASN A 1 164 ? -15.356 -15.284 10.242 1.00 98.00 164 ASN A CA 1
ATOM 1236 C C . ASN A 1 164 ? -15.717 -14.085 9.360 1.00 98.00 164 ASN A C 1
ATOM 1238 O O . ASN A 1 164 ? -15.157 -13.971 8.271 1.00 98.00 164 ASN A O 1
ATOM 12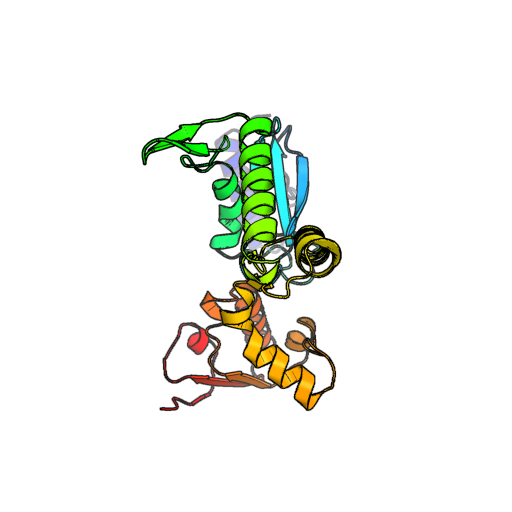42 N N . ASN A 1 165 ? -16.575 -13.177 9.836 1.00 98.06 165 ASN A N 1
ATOM 1243 C CA . ASN A 1 165 ? -16.916 -11.922 9.160 1.00 98.06 165 ASN A CA 1
ATOM 1244 C C . ASN A 1 165 ? -15.751 -10.923 9.239 1.00 98.06 165 ASN A C 1
ATOM 1246 O O . ASN A 1 165 ? -15.840 -9.856 9.844 1.00 98.06 165 ASN A O 1
ATOM 1250 N N . VAL A 1 166 ? -14.622 -11.306 8.661 1.00 97.44 166 VAL A N 1
ATOM 1251 C CA . VAL A 1 166 ? -13.363 -10.576 8.653 1.00 97.44 166 VAL A CA 1
ATOM 1252 C C . VAL A 1 166 ? -12.943 -10.488 7.201 1.00 97.44 166 VAL A C 1
ATOM 1254 O O . VAL A 1 166 ? -12.599 -11.496 6.590 1.00 97.44 166 VAL A O 1
ATOM 1257 N N . GLU A 1 167 ? -12.997 -9.285 6.652 1.00 97.00 167 GLU A N 1
ATOM 1258 C CA . GLU A 1 167 ? -12.631 -9.014 5.265 1.00 97.00 167 GLU A CA 1
ATOM 1259 C C . GLU A 1 167 ? -11.907 -7.667 5.180 1.00 97.00 167 GLU A C 1
ATOM 1261 O O . GLU A 1 167 ? -11.774 -6.974 6.185 1.00 97.00 167 GLU A O 1
ATOM 1266 N N . GLY A 1 168 ? -11.417 -7.266 4.013 1.00 96.38 168 GLY A N 1
ATOM 1267 C CA . GLY A 1 168 ? -10.893 -5.923 3.815 1.00 96.38 168 GLY A CA 1
ATOM 1268 C C . GLY A 1 168 ? -10.791 -5.512 2.357 1.00 96.38 168 GLY A C 1
ATOM 1269 O O . GLY A 1 168 ? -11.106 -6.262 1.433 1.00 96.38 168 GLY A O 1
ATOM 1270 N N . ASN A 1 169 ? -10.258 -4.309 2.142 1.00 97.44 169 ASN A N 1
ATOM 1271 C CA . ASN A 1 169 ? -10.011 -3.813 0.790 1.00 97.44 169 ASN A CA 1
ATOM 1272 C C . ASN A 1 169 ? -9.106 -4.695 -0.108 1.00 97.44 169 ASN A C 1
ATOM 1274 O O . ASN A 1 169 ? -9.265 -4.566 -1.325 1.00 97.44 169 ASN A O 1
ATOM 1278 N N . PRO A 1 170 ? -8.240 -5.622 0.378 1.00 95.50 170 PRO A N 1
ATOM 1279 C CA . PRO A 1 170 ? -7.498 -6.504 -0.524 1.00 95.50 170 PRO A CA 1
ATOM 1280 C C . PRO A 1 170 ? -8.408 -7.433 -1.334 1.00 95.50 170 PRO A C 1
ATOM 1282 O O . PRO A 1 170 ? -8.032 -7.811 -2.444 1.00 95.50 170 PRO A O 1
ATOM 1285 N N . ARG A 1 171 ? -9.624 -7.736 -0.848 1.00 97.31 171 ARG A N 1
ATOM 1286 C CA . ARG A 1 171 ? -10.635 -8.506 -1.592 1.00 97.31 171 ARG A CA 1
ATOM 1287 C C . ARG A 1 171 ? -10.953 -7.896 -2.949 1.00 97.31 171 ARG A C 1
ATOM 1289 O O . ARG A 1 171 ? -11.111 -8.624 -3.920 1.00 97.31 171 ARG A O 1
ATOM 1296 N N . LEU A 1 172 ? -11.019 -6.567 -3.009 1.00 97.50 172 LEU A N 1
ATOM 1297 C CA . LEU A 1 172 ? -11.342 -5.812 -4.222 1.00 97.50 172 LEU A CA 1
ATOM 1298 C C . LEU A 1 172 ? -10.166 -5.722 -5.204 1.00 97.50 172 LEU A C 1
ATOM 1300 O O . LEU A 1 172 ? -10.316 -5.144 -6.276 1.00 97.50 172 LEU A O 1
ATOM 1304 N N . CYS A 1 173 ? -8.993 -6.233 -4.826 1.00 97.56 173 CYS A N 1
ATOM 1305 C CA . CYS A 1 173 ? -7.764 -6.081 -5.591 1.00 97.56 173 CYS A CA 1
ATOM 1306 C C . CYS A 1 173 ? -7.142 -7.442 -5.918 1.00 97.56 173 CYS A C 1
ATOM 1308 O O . CYS A 1 173 ? -7.128 -7.864 -7.069 1.00 97.56 173 CYS A O 1
ATOM 1310 N N . MET A 1 174 ? -6.664 -8.158 -4.898 1.00 98.06 174 MET A N 1
ATOM 1311 C CA . MET A 1 174 ? -5.760 -9.296 -5.076 1.00 98.06 174 MET A CA 1
ATOM 1312 C C . MET A 1 174 ? -6.456 -10.655 -5.004 1.00 98.06 174 MET A C 1
ATOM 1314 O O . MET A 1 174 ? -5.826 -11.660 -5.307 1.00 98.06 174 MET A O 1
ATOM 1318 N N . ALA A 1 175 ? -7.747 -10.718 -4.657 1.00 97.69 175 ALA A N 1
ATOM 1319 C CA . ALA A 1 175 ? -8.445 -11.992 -4.457 1.00 97.69 175 ALA A CA 1
ATOM 1320 C C . ALA A 1 175 ? -8.382 -12.931 -5.672 1.00 97.69 175 ALA A C 1
ATOM 1322 O O . ALA A 1 175 ? -8.163 -14.128 -5.502 1.00 97.69 175 ALA A O 1
ATOM 1323 N N . SER A 1 176 ? -8.522 -12.397 -6.889 1.00 98.25 176 SER A N 1
ATOM 1324 C CA . SER A 1 176 ? -8.411 -13.198 -8.115 1.00 98.25 176 SER A CA 1
ATOM 1325 C C . SER A 1 176 ? -6.992 -13.727 -8.332 1.00 98.25 176 SER A C 1
ATOM 1327 O O . SER A 1 176 ? -6.828 -14.860 -8.775 1.00 98.25 176 SER A O 1
ATOM 1329 N N . ALA A 1 177 ? -5.970 -12.936 -7.988 1.00 98.00 177 ALA A N 1
ATOM 1330 C CA . ALA A 1 177 ? -4.578 -13.364 -8.077 1.00 98.00 177 ALA A CA 1
ATOM 1331 C C . ALA A 1 177 ? -4.283 -14.482 -7.067 1.00 98.00 177 ALA A C 1
ATOM 1333 O O . ALA A 1 177 ? -3.757 -15.514 -7.467 1.00 98.00 177 ALA A O 1
ATOM 1334 N N . VAL A 1 178 ? -4.707 -14.325 -5.807 1.00 98.00 178 VAL A N 1
ATOM 1335 C CA . VAL A 1 178 ? -4.578 -15.365 -4.767 1.00 98.00 178 VAL A CA 1
ATOM 133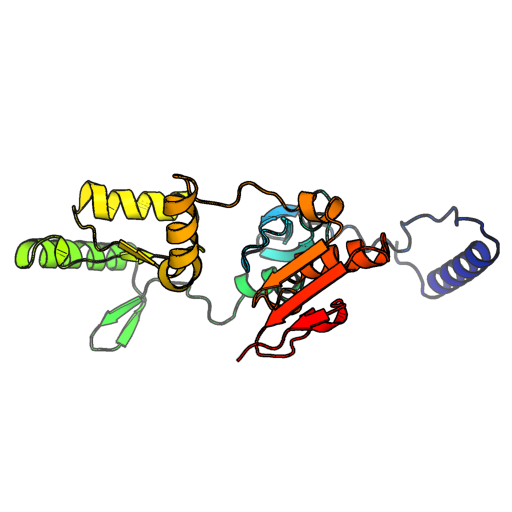6 C C . VAL A 1 178 ? -5.264 -16.658 -5.210 1.00 98.00 178 VAL A C 1
ATOM 1338 O O . VAL A 1 178 ? -4.685 -17.737 -5.111 1.00 98.00 178 VAL A O 1
ATOM 1341 N N . GLY A 1 179 ? -6.482 -16.563 -5.758 1.00 98.06 179 GLY A N 1
ATOM 1342 C CA . GLY A 1 179 ? -7.193 -17.716 -6.314 1.00 98.06 179 GLY A CA 1
ATOM 1343 C C . GLY A 1 179 ? -6.403 -18.410 -7.429 1.00 98.06 179 GLY A C 1
ATOM 1344 O O . GLY A 1 179 ? -6.265 -19.629 -7.409 1.00 98.06 179 GLY A O 1
ATOM 1345 N N . GLY A 1 180 ? -5.825 -17.648 -8.361 1.00 98.25 180 GLY A N 1
ATOM 1346 C CA . GLY A 1 180 ? -4.981 -18.191 -9.431 1.00 98.25 180 GLY A CA 1
ATOM 1347 C C . GLY A 1 180 ? -3.700 -18.859 -8.920 1.00 98.25 180 GLY A C 1
ATOM 1348 O O . GLY A 1 180 ? -3.386 -19.975 -9.333 1.00 98.25 180 GLY A O 1
ATOM 1349 N N . TYR A 1 181 ? -2.986 -18.215 -7.992 1.00 98.25 181 TYR A N 1
ATOM 1350 C CA . TYR A 1 181 ? -1.747 -18.746 -7.418 1.00 98.25 181 TYR A CA 1
ATOM 1351 C C . TYR A 1 181 ? -1.990 -20.028 -6.624 1.00 98.25 181 TYR A C 1
ATOM 1353 O O . TYR A 1 181 ? -1.387 -21.058 -6.913 1.00 98.25 181 TYR A O 1
ATOM 1361 N N . THR A 1 182 ? -2.939 -20.003 -5.690 1.00 98.06 182 THR A N 1
ATOM 1362 C CA . THR A 1 182 ? -3.231 -21.160 -4.833 1.00 98.06 182 THR A CA 1
ATOM 1363 C C . THR A 1 182 ? -3.747 -22.365 -5.619 1.00 98.06 182 THR A C 1
ATOM 1365 O O . THR A 1 182 ? -3.374 -23.491 -5.307 1.00 98.06 182 THR A O 1
ATOM 1368 N N . THR A 1 183 ? -4.545 -22.157 -6.671 1.00 98.06 183 THR A N 1
ATOM 1369 C CA . THR A 1 183 ? -5.038 -23.258 -7.521 1.00 98.06 183 THR A CA 1
ATOM 1370 C C . THR A 1 183 ? -3.978 -23.824 -8.465 1.00 98.06 183 THR A C 1
ATOM 1372 O O . THR A 1 183 ? -4.019 -25.014 -8.763 1.00 98.06 183 THR A O 1
ATOM 1375 N N . THR A 1 184 ? -3.024 -23.006 -8.920 1.00 98.06 184 THR A N 1
ATOM 1376 C CA . THR A 1 184 ? -1.986 -23.433 -9.877 1.00 98.06 184 THR A CA 1
ATOM 1377 C C . THR A 1 184 ? -0.737 -23.980 -9.183 1.00 98.06 184 THR A C 1
ATOM 1379 O O . THR A 1 184 ? -0.168 -24.972 -9.629 1.00 98.06 184 THR A O 1
ATOM 1382 N N . PHE A 1 185 ? -0.298 -23.337 -8.099 1.00 97.19 185 PHE A N 1
ATOM 1383 C CA . PHE A 1 185 ? 0.984 -23.601 -7.434 1.00 97.19 185 PHE A CA 1
ATOM 1384 C C . PHE A 1 185 ? 0.840 -24.127 -6.000 1.00 97.19 185 PHE A C 1
ATOM 1386 O O . PHE A 1 185 ? 1.839 -24.495 -5.388 1.00 97.19 185 PHE A O 1
ATOM 1393 N N . GLY A 1 186 ? -0.372 -24.148 -5.436 1.00 97.19 186 GLY A N 1
ATOM 1394 C CA . GLY A 1 186 ? -0.612 -24.573 -4.050 1.00 97.19 186 GLY A CA 1
ATOM 1395 C C . GLY A 1 186 ? -0.147 -23.574 -2.981 1.00 97.19 186 GLY A C 1
ATOM 1396 O O . GLY A 1 186 ? -0.329 -23.827 -1.792 1.00 97.19 186 GLY A O 1
ATOM 1397 N N . ALA A 1 187 ? 0.423 -22.439 -3.385 1.00 97.25 187 ALA A N 1
ATOM 1398 C CA . ALA A 1 187 ? 0.910 -21.375 -2.515 1.00 97.25 187 ALA A CA 1
ATOM 1399 C C . ALA A 1 187 ? 0.580 -20.005 -3.119 1.00 97.25 187 ALA A C 1
ATOM 1401 O O . ALA A 1 187 ? 0.378 -19.896 -4.328 1.00 97.25 187 ALA A O 1
ATOM 1402 N N . ASP A 1 188 ? 0.490 -18.986 -2.265 1.00 97.75 188 ASP A N 1
ATOM 1403 C CA . ASP A 1 188 ? 0.266 -17.596 -2.670 1.00 97.75 188 ASP A CA 1
ATOM 1404 C C . ASP A 1 188 ? 1.592 -16.882 -3.002 1.00 97.75 188 ASP A C 1
ATOM 1406 O O . ASP A 1 188 ? 2.667 -17.358 -2.640 1.00 97.75 188 ASP A O 1
ATOM 1410 N N . GLU A 1 189 ? 1.469 -15.712 -3.631 1.00 97.50 189 GLU A N 1
ATOM 1411 C CA . GLU A 1 189 ? 2.526 -14.785 -4.058 1.00 97.50 189 GLU A CA 1
ATOM 1412 C C . GLU A 1 189 ? 3.389 -15.204 -5.272 1.00 97.50 189 GLU A C 1
ATOM 1414 O O . GLU A 1 189 ? 3.503 -16.382 -5.617 1.00 97.50 189 GLU A O 1
ATOM 1419 N N . PRO A 1 190 ? 3.996 -14.224 -5.982 1.00 96.81 190 PRO A N 1
ATOM 1420 C CA . PRO A 1 190 ? 4.897 -14.504 -7.096 1.00 96.81 190 PRO A CA 1
ATOM 1421 C C . PRO A 1 190 ? 6.183 -15.220 -6.666 1.00 96.81 190 PRO A C 1
ATOM 1423 O O . PRO A 1 190 ? 6.799 -14.869 -5.666 1.00 96.81 190 PRO A O 1
ATOM 1426 N N . ILE A 1 191 ? 6.666 -16.134 -7.511 1.00 94.44 191 ILE A N 1
ATOM 1427 C CA . ILE A 1 191 ? 7.968 -16.809 -7.343 1.00 94.44 191 ILE A CA 1
ATOM 1428 C C . ILE A 1 191 ? 9.175 -15.943 -7.756 1.00 94.44 191 ILE A C 1
ATOM 1430 O O . ILE A 1 191 ? 10.316 -16.288 -7.457 1.00 94.44 191 ILE A O 1
ATOM 1434 N N . GLY A 1 192 ? 8.928 -14.858 -8.497 1.00 95.12 192 GLY A N 1
ATOM 1435 C CA . GLY A 1 192 ? 9.954 -13.968 -9.045 1.00 95.12 192 GLY A CA 1
ATOM 1436 C C . GLY A 1 192 ? 10.207 -12.729 -8.188 1.00 95.12 192 GLY A C 1
ATOM 1437 O O . GLY A 1 192 ? 9.540 -12.476 -7.186 1.00 95.12 192 GLY A O 1
ATOM 1438 N N . THR A 1 193 ? 11.163 -11.909 -8.615 1.00 96.06 193 THR A N 1
ATOM 1439 C CA . THR A 1 193 ? 11.560 -10.675 -7.925 1.00 96.06 193 THR A CA 1
ATOM 1440 C C . THR A 1 193 ? 11.740 -9.517 -8.903 1.00 96.06 193 THR A C 1
ATOM 1442 O O . THR A 1 193 ? 11.795 -9.690 -10.120 1.00 96.06 193 THR A O 1
ATOM 1445 N N . TYR A 1 194 ? 11.889 -8.291 -8.395 1.00 96.25 194 TYR A N 1
ATOM 1446 C CA . TYR A 1 194 ? 12.158 -7.154 -9.279 1.00 96.25 194 TYR A CA 1
ATOM 1447 C C . TYR A 1 194 ? 13.520 -7.239 -9.986 1.00 96.25 194 TYR A C 1
ATOM 1449 O O . TYR A 1 194 ? 13.723 -6.530 -10.969 1.00 96.25 194 TYR A O 1
ATOM 1457 N N . GLN A 1 195 ? 14.458 -8.061 -9.510 1.00 94.31 195 GLN A N 1
ATOM 1458 C CA . GLN A 1 195 ? 15.740 -8.314 -10.170 1.00 94.31 195 GLN A CA 1
ATOM 1459 C C . GLN A 1 195 ? 15.553 -8.984 -11.537 1.00 94.31 195 GLN A C 1
ATOM 1461 O O . GLN A 1 195 ? 16.356 -8.744 -12.434 1.00 94.31 195 GLN A O 1
ATOM 1466 N N . ASP A 1 196 ? 14.456 -9.713 -11.748 1.00 96.06 196 ASP A N 1
ATOM 1467 C CA . ASP A 1 196 ? 14.182 -10.401 -13.015 1.00 96.06 196 ASP A CA 1
ATOM 1468 C C . ASP A 1 196 ? 14.077 -9.422 -14.195 1.00 96.06 196 ASP A C 1
ATOM 1470 O O . ASP A 1 196 ? 14.464 -9.747 -15.318 1.00 96.06 196 ASP A O 1
ATOM 1474 N N . ILE A 1 197 ? 13.672 -8.169 -13.937 1.00 95.88 197 ILE A N 1
ATOM 1475 C CA . ILE A 1 197 ? 13.660 -7.086 -14.936 1.00 95.88 197 ILE A CA 1
ATOM 1476 C C . ILE A 1 197 ? 15.042 -6.901 -15.582 1.00 95.88 197 ILE A C 1
ATOM 1478 O O . ILE A 1 197 ? 15.139 -6.603 -16.774 1.00 95.88 197 ILE A O 1
ATOM 1482 N N . ASP A 1 198 ? 16.114 -7.087 -14.815 1.00 91.81 198 ASP A N 1
ATOM 1483 C CA . ASP A 1 198 ? 17.479 -6.865 -15.283 1.00 91.81 198 ASP A CA 1
ATOM 1484 C C . ASP A 1 198 ? 17.949 -8.009 -16.209 1.00 91.81 198 ASP A C 1
ATOM 1486 O O . ASP A 1 198 ? 18.863 -7.821 -17.018 1.00 91.81 198 ASP A O 1
ATOM 1490 N N . HIS A 1 199 ? 17.278 -9.165 -16.157 1.00 93.31 199 HIS A N 1
ATOM 1491 C CA . HIS A 1 199 ? 17.608 -10.373 -16.914 1.00 93.31 199 HIS A CA 1
ATOM 1492 C C . HIS A 1 199 ? 16.657 -10.641 -18.090 1.00 93.31 199 HIS A C 1
ATOM 1494 O O . HIS A 1 199 ? 17.066 -11.264 -19.066 1.00 93.31 199 HIS A O 1
ATOM 1500 N N . CYS A 1 200 ? 15.421 -10.135 -18.065 1.00 95.62 200 CYS A N 1
ATOM 1501 C CA . CYS A 1 200 ? 14.444 -10.369 -19.131 1.00 95.62 200 CYS A CA 1
ATOM 1502 C C . CYS A 1 200 ? 14.820 -9.695 -20.464 1.00 95.62 200 CYS A C 1
ATOM 1504 O O . CYS A 1 200 ? 15.279 -8.549 -20.511 1.00 95.62 200 CYS A O 1
ATOM 1506 N N . ASN A 1 201 ? 14.570 -10.388 -21.578 1.00 96.31 201 ASN A N 1
ATOM 1507 C CA . ASN A 1 201 ? 14.697 -9.854 -22.944 1.00 96.31 201 ASN A CA 1
ATOM 1508 C C . ASN A 1 201 ? 13.337 -9.614 -23.616 1.00 96.31 201 ASN A C 1
ATOM 1510 O O . ASN A 1 201 ? 13.276 -8.935 -24.638 1.00 96.31 201 ASN A O 1
ATOM 1514 N N . LEU A 1 202 ? 12.255 -10.123 -23.035 1.00 97.69 202 LEU A N 1
ATOM 1515 C CA . LEU A 1 202 ? 10.889 -9.921 -23.493 1.00 97.69 202 LEU A CA 1
ATOM 1516 C C . LEU A 1 202 ? 10.011 -9.602 -22.286 1.00 97.69 202 LEU A C 1
ATOM 1518 O O . LEU A 1 202 ? 10.035 -10.329 -21.296 1.00 97.69 202 LEU A O 1
ATOM 1522 N N . PHE A 1 203 ? 9.221 -8.541 -22.394 1.00 98.25 203 PHE A N 1
ATOM 1523 C CA . PHE A 1 203 ? 8.207 -8.168 -21.420 1.00 98.25 203 PHE A CA 1
ATOM 1524 C C . PHE A 1 203 ? 6.831 -8.272 -22.060 1.00 98.25 203 PHE A C 1
ATOM 1526 O O . PHE A 1 203 ? 6.545 -7.583 -23.039 1.00 98.25 203 PHE A O 1
ATOM 1533 N N . LEU A 1 204 ? 5.976 -9.108 -21.477 1.00 98.25 204 LEU A N 1
ATOM 1534 C CA . LEU A 1 204 ? 4.559 -9.178 -21.800 1.00 98.25 204 LEU A CA 1
ATOM 1535 C C . LEU A 1 204 ? 3.768 -8.500 -20.679 1.00 98.25 204 LEU A C 1
ATOM 1537 O O . LEU A 1 204 ? 3.741 -8.982 -19.551 1.00 98.25 204 LEU A O 1
ATOM 1541 N N . ILE A 1 205 ? 3.149 -7.363 -20.983 1.00 97.94 205 ILE A N 1
ATOM 1542 C CA . ILE A 1 205 ? 2.400 -6.552 -20.021 1.00 97.94 205 ILE A CA 1
ATOM 1543 C C . ILE A 1 205 ? 0.914 -6.668 -20.363 1.00 97.94 205 ILE A C 1
ATOM 1545 O O . ILE A 1 205 ? 0.502 -6.275 -21.449 1.00 97.94 205 ILE A O 1
ATOM 1549 N N . ILE A 1 206 ? 0.101 -7.184 -19.441 1.00 98.06 206 ILE A N 1
ATOM 1550 C CA . ILE A 1 206 ? -1.337 -7.407 -19.657 1.00 98.06 206 ILE A CA 1
ATOM 1551 C C . ILE A 1 206 ? -2.123 -6.486 -18.719 1.00 98.06 206 ILE A C 1
ATOM 1553 O O . ILE A 1 206 ? -2.039 -6.629 -17.503 1.00 98.06 206 ILE A O 1
ATOM 1557 N N . GLY A 1 207 ? -2.825 -5.492 -19.270 1.00 97.00 207 GLY A N 1
ATOM 1558 C CA . GLY A 1 207 ? -3.708 -4.554 -18.553 1.00 97.00 207 GLY A CA 1
ATOM 1559 C C . GLY A 1 207 ? -3.036 -3.589 -17.560 1.00 97.00 207 GLY A C 1
ATOM 1560 O O . GLY A 1 207 ? -3.686 -2.698 -17.011 1.00 97.00 207 GLY A O 1
ATOM 1561 N N . SER A 1 208 ? -1.738 -3.747 -17.281 1.00 97.56 208 SER A N 1
ATOM 1562 C CA . SER A 1 208 ? -1.035 -2.926 -16.292 1.00 97.56 208 SER A CA 1
ATOM 1563 C C . SER A 1 208 ? -0.587 -1.589 -16.882 1.00 97.56 208 SER A C 1
ATOM 1565 O O . SER A 1 208 ? 0.387 -1.519 -17.633 1.00 97.56 208 SER A O 1
ATOM 1567 N N . ASN A 1 209 ? -1.219 -0.495 -16.444 1.00 97.31 209 ASN A N 1
ATOM 1568 C CA . ASN A 1 209 ? -0.696 0.859 -16.640 1.00 97.31 209 ASN A CA 1
ATOM 1569 C C . ASN A 1 209 ? 0.456 1.159 -15.658 1.00 97.31 209 ASN A C 1
ATOM 1571 O O . ASN A 1 209 ? 0.350 2.003 -14.761 1.00 97.31 209 ASN A O 1
ATOM 1575 N N . THR A 1 210 ? 1.565 0.437 -15.817 1.00 97.12 210 THR A N 1
ATOM 1576 C CA . THR A 1 210 ? 2.742 0.491 -14.939 1.00 97.12 210 THR A CA 1
ATOM 1577 C C . THR A 1 210 ? 3.308 1.908 -14.818 1.00 97.12 210 THR A C 1
ATOM 1579 O O . THR A 1 210 ? 3.740 2.292 -13.733 1.00 97.12 210 THR A O 1
ATOM 1582 N N . ALA A 1 211 ? 3.243 2.719 -15.881 1.00 97.62 211 ALA A N 1
ATOM 1583 C CA . ALA A 1 211 ? 3.728 4.101 -15.877 1.00 97.62 211 ALA A CA 1
ATOM 1584 C C . ALA A 1 211 ? 3.095 4.986 -14.788 1.00 97.62 211 ALA A C 1
ATOM 1586 O O . ALA A 1 211 ? 3.772 5.843 -14.222 1.00 97.62 211 ALA A O 1
ATOM 1587 N N . GLU A 1 212 ? 1.821 4.768 -14.457 1.00 97.12 212 GLU A N 1
ATOM 1588 C CA . GLU A 1 212 ? 1.099 5.561 -13.453 1.00 97.12 212 GLU A CA 1
ATOM 1589 C C . GLU A 1 212 ? 0.930 4.819 -12.120 1.00 97.12 212 GLU A C 1
ATOM 1591 O O . GLU A 1 212 ? 1.102 5.403 -11.037 1.00 97.12 212 GLU A O 1
ATOM 1596 N N . ALA A 1 213 ? 0.609 3.523 -12.196 1.00 97.56 213 ALA A N 1
ATOM 1597 C CA . ALA A 1 213 ? 0.328 2.686 -11.033 1.00 97.56 213 ALA A CA 1
ATOM 1598 C C . ALA A 1 213 ? 1.610 2.291 -10.283 1.00 97.56 213 ALA A C 1
ATOM 1600 O O . ALA A 1 213 ? 1.640 2.336 -9.051 1.00 97.56 213 ALA A O 1
ATOM 1601 N N . HIS A 1 214 ? 2.696 2.014 -11.016 1.00 98.00 214 HIS A N 1
ATOM 1602 C CA . HIS A 1 214 ? 3.977 1.554 -10.472 1.00 98.00 214 HIS A CA 1
ATOM 1603 C C . HIS A 1 214 ? 5.175 2.317 -11.082 1.00 98.00 214 HIS A C 1
ATOM 1605 O O . HIS A 1 214 ? 6.057 1.702 -11.684 1.00 98.00 214 HIS A O 1
ATOM 1611 N N . PRO A 1 215 ? 5.267 3.657 -10.925 1.00 97.62 215 PRO A N 1
ATOM 1612 C CA . PRO A 1 215 ? 6.165 4.475 -11.750 1.00 97.62 215 PRO A CA 1
ATOM 1613 C C . PRO A 1 215 ? 7.656 4.144 -11.606 1.00 97.62 215 PRO A C 1
ATOM 1615 O O . PRO A 1 215 ? 8.407 4.274 -12.564 1.00 97.62 215 PRO A O 1
ATOM 1618 N N . VAL A 1 216 ? 8.094 3.698 -10.424 1.00 97.25 216 VAL A N 1
ATOM 1619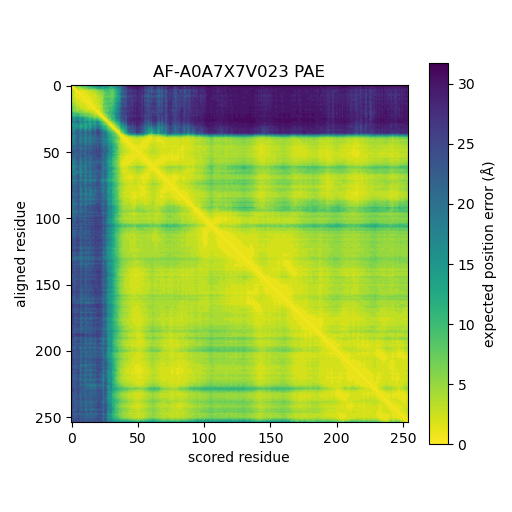 C CA . VAL A 1 216 ? 9.493 3.287 -10.205 1.00 97.25 216 VAL A CA 1
ATOM 1620 C C . VAL A 1 216 ? 9.812 1.987 -10.945 1.00 97.25 216 VAL A C 1
ATOM 1622 O O . VAL A 1 216 ? 10.896 1.855 -11.502 1.00 97.25 216 VAL A O 1
ATOM 1625 N N . ILE A 1 217 ? 8.861 1.052 -11.020 1.00 97.50 217 ILE A N 1
ATOM 1626 C CA . ILE A 1 217 ? 9.023 -0.157 -11.836 1.00 97.50 217 ILE A CA 1
ATOM 1627 C C . ILE A 1 217 ? 9.027 0.210 -13.319 1.00 97.50 217 ILE A C 1
ATOM 1629 O O . ILE A 1 217 ? 9.870 -0.280 -14.061 1.00 97.50 217 ILE A O 1
ATOM 1633 N N . PHE A 1 218 ? 8.156 1.126 -13.750 1.00 97.56 218 PHE A N 1
ATOM 1634 C CA . PHE A 1 218 ? 8.171 1.614 -15.129 1.00 97.56 218 PHE A CA 1
ATOM 1635 C C . PHE A 1 218 ? 9.510 2.254 -15.513 1.00 97.56 218 PHE A C 1
ATOM 1637 O O . PHE A 1 218 ? 10.019 1.988 -16.598 1.00 97.56 218 PHE A O 1
ATOM 1644 N N . ASP A 1 219 ? 10.119 3.036 -14.619 1.00 95.81 219 ASP A N 1
ATOM 1645 C CA . ASP A 1 219 ? 11.454 3.589 -14.848 1.00 95.81 219 ASP A CA 1
ATOM 1646 C C . ASP A 1 219 ? 12.512 2.485 -15.026 1.00 95.81 219 ASP A C 1
ATOM 1648 O O . ASP A 1 219 ? 13.305 2.544 -15.965 1.00 95.81 219 ASP A O 1
ATOM 1652 N N . ARG A 1 220 ? 12.464 1.407 -14.228 1.00 95.38 220 ARG A N 1
ATOM 1653 C CA . ARG A 1 220 ? 13.342 0.238 -14.430 1.00 95.38 220 ARG A CA 1
ATOM 1654 C C . ARG A 1 220 ? 13.136 -0.425 -15.794 1.00 95.38 220 ARG A C 1
ATOM 1656 O O . ARG A 1 220 ? 14.116 -0.765 -16.452 1.00 95.38 220 ARG A O 1
ATOM 1663 N N . LEU A 1 221 ? 11.890 -0.554 -16.256 1.00 97.12 221 LEU A N 1
ATOM 1664 C CA . LEU A 1 221 ? 11.586 -1.071 -17.597 1.00 97.12 221 LEU A CA 1
ATOM 1665 C C . LEU A 1 221 ? 12.164 -0.167 -18.701 1.00 97.12 221 LEU A C 1
ATOM 1667 O O . LEU A 1 221 ? 12.774 -0.659 -19.651 1.00 97.12 221 LEU A O 1
ATOM 1671 N N . VAL A 1 222 ? 12.037 1.158 -18.556 1.00 96.31 222 VAL A N 1
ATOM 1672 C CA . VAL A 1 222 ? 12.641 2.144 -19.470 1.00 96.31 222 VAL A CA 1
ATOM 1673 C C . VAL A 1 222 ? 14.166 1.994 -19.494 1.00 96.31 222 VAL A C 1
ATOM 1675 O O . VAL A 1 222 ? 14.764 1.991 -20.571 1.00 96.31 222 VAL A O 1
ATOM 1678 N N . GLN A 1 223 ? 14.804 1.861 -18.327 1.00 94.88 223 GLN A N 1
ATOM 1679 C CA . GLN A 1 223 ? 16.252 1.666 -18.224 1.00 94.88 223 GLN A CA 1
ATOM 1680 C C . GLN A 1 223 ? 16.693 0.362 -18.896 1.00 94.88 223 GLN A C 1
ATOM 1682 O O . GLN A 1 223 ? 17.650 0.379 -19.669 1.00 94.88 223 GLN A O 1
ATOM 1687 N N . ARG A 1 224 ? 15.963 -0.742 -18.686 1.00 96.00 224 ARG A N 1
ATOM 1688 C CA . ARG A 1 224 ? 16.239 -2.023 -19.350 1.00 96.00 224 ARG A CA 1
ATOM 1689 C C . ARG A 1 224 ? 16.160 -1.901 -20.871 1.00 96.00 224 ARG A C 1
ATOM 1691 O O . ARG A 1 224 ? 17.076 -2.353 -21.553 1.00 96.00 224 ARG A O 1
ATOM 1698 N N . LYS A 1 225 ? 15.124 -1.239 -21.400 1.00 96.00 225 LYS A N 1
ATOM 1699 C CA . LYS A 1 225 ? 14.980 -1.000 -22.846 1.00 96.00 225 LYS A CA 1
ATOM 1700 C C . LYS A 1 225 ? 16.124 -0.159 -23.419 1.00 96.00 225 LYS A C 1
ATOM 1702 O O . LYS A 1 225 ? 16.614 -0.449 -24.504 1.00 96.00 225 LYS A O 1
ATOM 1707 N N . LYS A 1 226 ? 16.573 0.869 -22.690 1.00 95.50 226 LYS A N 1
ATOM 1708 C CA . LYS A 1 226 ? 17.715 1.706 -23.098 1.00 95.50 226 LYS A CA 1
ATOM 1709 C C . LYS A 1 226 ? 19.037 0.938 -23.081 1.00 95.50 226 LYS A C 1
ATOM 1711 O O . LYS A 1 226 ? 19.832 1.093 -23.998 1.00 95.50 226 LYS A O 1
ATOM 1716 N N . ALA A 1 227 ? 19.269 0.131 -22.046 1.00 95.88 227 ALA A N 1
ATOM 1717 C CA . ALA A 1 227 ? 20.493 -0.651 -21.893 1.00 95.88 227 ALA A CA 1
ATOM 1718 C C . ALA A 1 227 ? 20.574 -1.823 -22.883 1.00 95.88 227 ALA A C 1
ATOM 1720 O O . ALA A 1 227 ? 21.665 -2.230 -23.268 1.00 95.88 227 ALA A O 1
ATOM 1721 N N . ASN A 1 228 ? 19.428 -2.361 -23.303 1.00 95.69 228 ASN A N 1
ATOM 1722 C CA . ASN A 1 228 ? 19.342 -3.449 -24.267 1.00 95.69 228 ASN A CA 1
ATOM 1723 C C . ASN A 1 228 ? 18.268 -3.141 -25.328 1.00 95.69 228 ASN A C 1
ATOM 1725 O O . ASN A 1 228 ? 17.114 -3.542 -25.155 1.00 95.69 228 ASN A O 1
ATOM 1729 N N . PRO A 1 229 ? 18.632 -2.487 -26.448 1.00 92.06 229 PRO A N 1
ATOM 1730 C CA . PRO A 1 229 ? 17.696 -2.156 -27.529 1.00 92.06 229 PRO A CA 1
ATOM 1731 C C . PRO A 1 229 ? 17.013 -3.368 -28.183 1.00 92.06 229 PRO A C 1
ATOM 1733 O O . PRO A 1 229 ? 15.970 -3.221 -28.818 1.00 92.06 229 PRO A O 1
ATOM 1736 N N . ASN A 1 230 ? 17.572 -4.572 -28.019 1.00 95.00 230 ASN A N 1
ATOM 1737 C CA . ASN A 1 230 ? 16.965 -5.810 -28.513 1.00 95.00 230 ASN A CA 1
ATOM 1738 C C . ASN A 1 230 ? 15.843 -6.322 -27.601 1.00 95.00 230 ASN A C 1
ATOM 1740 O O . ASN A 1 230 ? 15.104 -7.225 -27.995 1.00 95.00 230 ASN A O 1
ATOM 1744 N N . CYS A 1 231 ? 15.699 -5.764 -26.398 1.00 97.00 231 CYS A N 1
ATOM 1745 C CA . CYS A 1 231 ? 14.638 -6.127 -25.478 1.00 97.00 231 CYS A CA 1
ATOM 1746 C C . CYS A 1 231 ? 13.268 -5.680 -26.012 1.00 97.00 231 CYS A C 1
ATOM 1748 O O . CYS A 1 231 ? 13.082 -4.513 -26.359 1.00 97.00 231 CYS A O 1
ATOM 1750 N N . LYS A 1 232 ? 12.310 -6.612 -26.077 1.00 98.12 232 LYS A N 1
ATOM 1751 C CA . LYS A 1 232 ? 10.979 -6.385 -26.653 1.00 98.12 232 LYS A CA 1
ATOM 1752 C C . LYS A 1 232 ? 9.913 -6.196 -25.584 1.00 98.12 232 LYS A C 1
ATOM 1754 O O . LYS A 1 232 ? 9.918 -6.875 -24.562 1.00 98.12 232 LYS A O 1
ATOM 1759 N N . PHE A 1 233 ? 8.972 -5.302 -25.855 1.00 98.38 233 PHE A N 1
ATOM 1760 C CA . PHE A 1 233 ? 7.845 -4.984 -24.989 1.00 98.38 233 PHE A CA 1
ATOM 1761 C C . PHE A 1 233 ? 6.539 -5.166 -25.757 1.00 98.38 233 PHE A C 1
ATOM 1763 O O . PHE A 1 233 ? 6.275 -4.454 -26.727 1.00 98.38 233 PHE A O 1
ATOM 1770 N N . ILE A 1 234 ? 5.713 -6.103 -25.302 1.00 98.50 234 ILE A N 1
ATOM 1771 C CA . ILE A 1 234 ? 4.369 -6.355 -25.817 1.00 98.50 234 ILE A CA 1
ATOM 1772 C C . ILE A 1 234 ? 3.373 -5.900 -24.754 1.00 98.50 234 ILE A C 1
ATOM 1774 O O . ILE A 1 234 ? 3.487 -6.286 -23.591 1.00 98.50 234 ILE A O 1
ATOM 1778 N N . PHE A 1 235 ? 2.394 -5.091 -25.146 1.00 98.50 235 PHE A N 1
ATOM 1779 C CA . PHE A 1 235 ? 1.329 -4.626 -24.263 1.00 98.50 235 PHE A CA 1
ATOM 1780 C C . PHE A 1 235 ? -0.022 -5.115 -24.764 1.00 98.50 235 PHE A C 1
ATOM 1782 O O . PHE A 1 235 ? -0.340 -4.942 -25.937 1.00 98.50 235 PHE A O 1
ATOM 1789 N N . ILE A 1 236 ? -0.811 -5.716 -23.880 1.00 98.44 236 ILE A N 1
ATOM 1790 C CA . ILE A 1 236 ? -2.166 -6.189 -24.155 1.00 98.44 236 ILE A CA 1
ATOM 1791 C C . ILE A 1 236 ? -3.114 -5.407 -23.255 1.00 98.44 236 ILE A C 1
ATOM 1793 O O . ILE A 1 236 ? -3.169 -5.649 -22.052 1.00 98.44 236 ILE A O 1
ATOM 1797 N N . ASP A 1 237 ? -3.831 -4.443 -23.822 1.00 97.94 237 ASP A N 1
ATOM 1798 C CA . ASP A 1 237 ? -4.771 -3.589 -23.086 1.00 97.94 237 ASP A CA 1
ATOM 1799 C C . ASP A 1 237 ? -5.770 -2.970 -24.076 1.00 97.94 237 ASP A C 1
ATOM 1801 O O . ASP A 1 237 ? -5.343 -2.518 -25.144 1.00 97.94 237 ASP A O 1
ATOM 1805 N N . PRO A 1 238 ? -7.077 -2.906 -23.761 1.00 97.62 238 PRO A N 1
ATOM 1806 C CA . PRO A 1 238 ? -8.064 -2.250 -24.622 1.00 97.62 238 PRO A CA 1
ATOM 1807 C C . PRO A 1 238 ? -7.818 -0.744 -24.801 1.00 97.62 238 PRO A C 1
ATOM 1809 O O . PRO A 1 238 ? -8.348 -0.131 -25.731 1.00 97.62 238 PRO A O 1
ATOM 1812 N N . ARG A 1 239 ? -7.021 -0.108 -23.934 1.00 96.69 239 ARG A N 1
ATOM 1813 C CA . ARG A 1 239 ? -6.741 1.330 -23.957 1.00 96.69 239 ARG A CA 1
ATOM 1814 C C . ARG A 1 239 ? -5.271 1.617 -24.217 1.00 96.69 239 ARG A C 1
ATOM 1816 O O . ARG A 1 239 ? -4.366 0.913 -23.776 1.00 96.69 239 ARG A O 1
ATOM 1823 N N . LYS A 1 240 ? -5.016 2.751 -24.873 1.00 96.56 240 LYS A N 1
ATOM 1824 C CA . LYS A 1 240 ? -3.674 3.332 -24.910 1.00 96.56 240 LYS A CA 1
ATOM 1825 C C . LYS A 1 240 ? -3.413 4.106 -23.621 1.00 96.56 240 LYS A C 1
ATOM 1827 O O . LYS A 1 240 ? -4.118 5.062 -23.322 1.00 96.56 240 LYS A O 1
ATOM 1832 N N . THR A 1 241 ? -2.382 3.710 -22.883 1.00 97.25 241 THR A N 1
ATOM 1833 C CA . THR A 1 241 ? -1.959 4.362 -21.632 1.00 97.25 241 THR A CA 1
ATOM 1834 C C . THR A 1 241 ? -0.536 4.915 -21.771 1.00 97.25 241 THR A C 1
ATOM 1836 O O . THR A 1 241 ? 0.153 4.567 -22.734 1.00 97.25 241 THR A O 1
ATOM 1839 N N . PRO A 1 242 ? -0.028 5.741 -20.837 1.00 97.62 242 PRO A N 1
ATOM 1840 C CA . PRO A 1 242 ? 1.361 6.204 -20.877 1.00 97.62 242 PRO A CA 1
ATOM 1841 C C . PRO A 1 242 ? 2.407 5.081 -20.876 1.00 97.62 242 PRO A C 1
ATOM 1843 O O . PRO A 1 242 ? 3.536 5.313 -21.309 1.00 97.62 242 PRO A O 1
ATOM 1846 N N . THR A 1 243 ? 2.035 3.865 -20.461 1.00 97.19 243 THR A N 1
ATOM 1847 C CA . THR A 1 243 ? 2.895 2.674 -20.559 1.00 97.19 243 THR A CA 1
ATOM 1848 C C . THR A 1 243 ? 3.289 2.366 -22.011 1.00 97.19 243 THR A C 1
ATOM 1850 O O . THR A 1 243 ? 4.405 1.909 -22.248 1.00 97.19 243 THR A O 1
ATOM 1853 N N . ASN A 1 244 ? 2.466 2.743 -23.002 1.00 97.00 244 ASN A N 1
ATOM 1854 C CA . ASN A 1 244 ? 2.773 2.563 -24.428 1.00 97.00 244 ASN A CA 1
ATOM 1855 C C . ASN A 1 244 ? 4.033 3.281 -24.919 1.00 97.00 244 ASN A C 1
ATOM 1857 O O . ASN A 1 244 ? 4.543 2.939 -25.980 1.00 97.00 244 ASN A O 1
ATOM 1861 N N . LYS A 1 245 ? 4.575 4.247 -24.167 1.00 96.00 245 LYS A N 1
ATOM 1862 C CA . LYS A 1 245 ? 5.785 4.988 -24.564 1.00 96.00 245 LYS A CA 1
ATOM 1863 C C . LYS A 1 245 ? 7.024 4.106 -24.760 1.00 96.00 245 LYS A C 1
ATOM 1865 O O . LYS A 1 245 ? 7.967 4.551 -25.403 1.00 96.00 245 LYS A O 1
ATOM 1870 N N . ILE A 1 246 ? 7.044 2.899 -24.190 1.00 95.94 246 ILE A N 1
ATOM 1871 C CA . ILE A 1 246 ? 8.158 1.947 -24.327 1.00 95.94 246 ILE A CA 1
ATOM 1872 C C . ILE A 1 246 ? 7.777 0.662 -25.063 1.00 95.94 246 ILE A C 1
ATOM 1874 O O . ILE A 1 246 ? 8.596 -0.246 -25.136 1.00 95.94 246 ILE A O 1
ATOM 1878 N N . VAL A 1 247 ? 6.557 0.552 -25.580 1.00 97.31 247 VAL A N 1
ATOM 1879 C CA . VAL A 1 247 ? 6.025 -0.694 -26.146 1.00 97.31 247 VAL A CA 1
ATOM 1880 C C . VAL A 1 247 ? 6.404 -0.815 -27.622 1.00 97.31 247 VAL A C 1
ATOM 1882 O O . VAL A 1 247 ? 6.361 0.169 -28.352 1.00 97.31 247 VAL A O 1
ATOM 1885 N N . ASP A 1 248 ? 6.783 -2.018 -28.055 1.00 98.00 248 ASP A N 1
ATOM 1886 C CA . ASP A 1 248 ? 7.080 -2.339 -29.459 1.00 98.00 248 ASP A CA 1
ATOM 1887 C C . ASP A 1 248 ? 5.837 -2.844 -30.204 1.00 98.00 248 ASP A C 1
ATOM 1889 O O . ASP A 1 248 ? 5.664 -2.561 -31.387 1.00 98.00 248 ASP A O 1
ATOM 1893 N N . LEU A 1 249 ? 4.955 -3.568 -29.507 1.00 98.06 249 LEU A N 1
ATOM 1894 C CA . LEU A 1 249 ? 3.691 -4.071 -30.042 1.00 98.06 249 LEU A CA 1
ATOM 1895 C C . LEU A 1 249 ? 2.562 -3.874 -29.027 1.00 98.06 249 LEU A C 1
ATOM 1897 O O . LEU A 1 249 ? 2.599 -4.439 -27.936 1.00 98.06 249 LEU A O 1
ATOM 1901 N N . HIS A 1 250 ? 1.537 -3.106 -29.400 1.00 98.38 250 HIS A N 1
ATOM 1902 C CA . HIS A 1 250 ? 0.311 -2.965 -28.610 1.00 98.38 250 HIS A CA 1
ATOM 1903 C C . HIS A 1 250 ? -0.813 -3.779 -29.255 1.00 98.38 250 HIS A C 1
ATOM 1905 O O . HIS A 1 250 ? -1.276 -3.457 -30.347 1.00 98.38 250 HIS A O 1
ATOM 1911 N N . LEU A 1 251 ? -1.256 -4.828 -28.564 1.00 98.12 251 LEU A N 1
ATOM 1912 C CA . LEU A 1 251 ? -2.430 -5.621 -28.907 1.00 98.12 251 LEU A CA 1
ATOM 1913 C C . LEU A 1 251 ? -3.656 -5.037 -28.200 1.00 98.12 251 LEU A C 1
ATOM 1915 O O . LEU A 1 251 ? -3.876 -5.248 -27.005 1.00 98.12 251 LEU A O 1
ATOM 1919 N N . GLN A 1 252 ? -4.446 -4.275 -28.949 1.00 97.19 252 GLN A N 1
ATOM 1920 C CA . GLN A 1 252 ? -5.659 -3.650 -28.439 1.00 97.19 252 GLN A CA 1
ATOM 1921 C C . GLN A 1 252 ? -6.838 -4.624 -28.535 1.00 97.19 252 GLN A C 1
ATOM 1923 O O . GLN A 1 252 ? -7.532 -4.691 -29.548 1.00 97.19 252 GLN A O 1
ATOM 1928 N N . VAL A 1 253 ? -7.018 -5.421 -27.484 1.00 95.38 253 VAL A N 1
ATOM 1929 C CA . VAL A 1 253 ? -8.133 -6.372 -27.364 1.00 95.38 253 VAL A CA 1
ATOM 1930 C C . VAL A 1 253 ? -9.454 -5.650 -27.071 1.00 95.38 253 VAL A C 1
ATOM 1932 O O . VAL A 1 253 ? -9.442 -4.500 -26.633 1.00 95.38 253 VAL A O 1
ATOM 1935 N N . LYS A 1 254 ? -10.580 -6.309 -27.371 1.00 89.25 254 LYS A N 1
ATOM 1936 C CA . LYS A 1 254 ? -11.931 -5.786 -27.113 1.00 89.25 254 LYS A CA 1
ATOM 1937 C C . LYS A 1 254 ? -12.278 -5.813 -25.630 1.00 89.25 254 LYS A C 1
ATOM 1939 O O . LYS A 1 254 ? -11.871 -6.789 -24.963 1.00 89.25 254 LYS A O 1
#

Sequence (254 aa):
MSLSRRDFLKASALTAAATAIGVQPLFGSKLFAAPLQDGVTWHKTVCRFCGVGCGVMLGVKGGKPFGIKGDKENTINKGLLCVKGFYLNRMITGKNRLLSPMVRKEGKLVKVSWDEAMNTVANKFKDIIAKNGPNALGFYGSGQGQTEETYLANRLFKGYIGTNNVEGNPRLCMASAVGGYTTTFGADEPIGTYQDIDHCNLFLIIGSNTAEAHPVIFDRLVQRKKANPNCKFIFIDPRKTPTNKIVDLHLQVK

Secondary structure (DSSP, 8-state):
-PPPHHHHHHHHHHHHHHHHTTPPPSS-STTTS----TTEEEEEEE-SSSTT--EEEEEEETTEEEEEEE-TT-TTTTT---HHHHTHHHHHT-TT---S-EEEETTEEEE--HHHHHHHHHHHHHHHHHHH-GGG--EEE-TTS-HHHHHHHHIIIIIII----EEEGGGGTTHHHHHHHHHHHSS-S-S--TTHHHH-SEEEEES--HHHHSHHHHHHHHHHHHH-TT-EEEEE-SS--GGGGG-SEEE---

Foldseek 3Di:
DDQDPVNVVVVVVVCVVCVVVVHHDPPPDPVVPPPPPPQWDWDWDWQLDAPLGFIKIFIAHPNAGDFIWGDCPDPRQNTDDDPSRRCRSVVVVDPPDDDADWDQDPNDTDGDHPVVNVCVVVVVQVVCCVVPNLQSDAAEDEPSDDPVVLVVVCCVNCVPSNYPRYYYPVCVPCVVVQVVCCVPPVDDDDPDDLCVLLVALEAEAEADLCCPRPVSSLVSNVVSCVVPVSRAYEYEELDDHPSCVSHPYYHNDD